Protein AF-A0A438D4Y5-F1 (afdb_monomer_lite)

Radius of gyration: 29.12 Å; chains: 1; bounding box: 108×47×76 Å

Secondary structure (DSSP, 8-state):
-PPP---GGGS-HHHHHHHHHHHHTSTTHHHHHHHHTTT-HHHHHHHT-HHHHHH----GGGGGGS-GGGTSTTSHHHHHHHTT-HHHHHHHHHHHHHHHHHHHHHHHHHHHHHHHHHHHHHHHTTS---HHHHHHHHHHHHHHHHHHHHHHHHHHHHHHHHHHTT--TTS---SS-THHHHHHHHHHHTT-TT-TT-S--TTPPP----------------PPPP-

Organism: Vitis vinifera (NCBI:txid29760)

InterPro domains:
  IPR036047 F-box-like domain superfamily [SSF81383] (5-59)

Sequence (227 aa):
MKRRRTRITDLNDDVLTHIMCFVADSPDGSVDIAKTICVCKAFWKLSEDPIVLKSLAFDEDKLDDFTGSLWEPNGLLNRSAQAGNMKAREILIKDVNERLMATTVRARAIKVAEKTMSLMMRAFDTVVATRARVRAFESAIQDIVDMVDSVEVECKEIMEQMGRMGYAAGGPIIPVAPHAAYAAYAAYAAYVPDAPGAQDDPNAPDAQDAAGAPHAPVAENLLPREN

Foldseek 3Di:
DPPDDDDPLNDDLVVVLVVLLVCQQDQCSLVSLVVQLVPDPSSVVSLLPLSSLQSHDDDPVCPVVDDCQCVPCPHSLLSSLLSPNVVSVVVLVVVLVVLLVVLLVLVVVLVVLVVVLVVVVVVPVVDDDDPVNVVVSVVSVVVSVVSVVVSVVSLVVSQVSCVSSVNDPDDDDPDPPPVRVVVVVVVVVVPDPDDPPPPDDPPDDDPPDDPDDDDDDDDDDDDDDDD

Structure (mmCIF, N/CA/C/O backbone):
data_AF-A0A438D4Y5-F1
#
_entry.id   AF-A0A438D4Y5-F1
#
loop_
_atom_site.group_PDB
_atom_site.id
_atom_site.type_symbol
_atom_site.label_atom_id
_atom_site.label_alt_id
_atom_site.label_comp_id
_atom_site.label_asym_id
_atom_site.label_entity_id
_atom_site.label_seq_id
_atom_site.pdbx_PDB_ins_code
_atom_site.Cartn_x
_atom_site.Cartn_y
_atom_site.Cartn_z
_atom_site.occupancy
_atom_site.B_iso_or_equiv
_atom_site.auth_seq_id
_atom_site.auth_comp_id
_atom_site.auth_asym_id
_atom_site.auth_atom_id
_atom_site.pdbx_PDB_model_num
ATOM 1 N N . MET A 1 1 ? -44.348 -14.842 32.592 1.00 48.97 1 MET A N 1
ATOM 2 C CA . MET A 1 1 ? -43.503 -13.691 32.190 1.00 48.97 1 MET A CA 1
ATOM 3 C C . MET A 1 1 ? -42.658 -14.083 30.983 1.00 48.97 1 MET A C 1
ATOM 5 O O . MET A 1 1 ? -41.906 -15.043 31.084 1.00 48.97 1 MET A O 1
ATOM 9 N N . LYS A 1 2 ? -42.779 -13.394 29.839 1.00 52.56 2 LYS A N 1
ATOM 10 C CA . LYS A 1 2 ? -41.838 -13.575 28.717 1.00 52.56 2 LYS A CA 1
ATOM 11 C C . LYS A 1 2 ? -40.514 -12.906 29.109 1.00 52.56 2 LYS A C 1
ATOM 13 O O . LYS A 1 2 ? -40.507 -11.698 29.325 1.00 52.56 2 LYS A O 1
ATOM 18 N N . ARG A 1 3 ? -39.414 -13.662 29.235 1.00 62.59 3 ARG A N 1
ATOM 19 C CA . ARG A 1 3 ? -38.068 -13.079 29.407 1.00 62.59 3 ARG A CA 1
ATOM 20 C C . ARG A 1 3 ? -37.790 -12.178 28.198 1.00 62.59 3 ARG A C 1
ATOM 22 O O . ARG A 1 3 ? -37.759 -12.676 27.074 1.00 62.59 3 ARG A O 1
ATOM 29 N N . ARG A 1 4 ? -37.613 -10.868 28.410 1.00 68.19 4 ARG A N 1
ATOM 30 C CA . ARG A 1 4 ? -37.040 -9.985 27.383 1.00 68.19 4 ARG A CA 1
ATOM 31 C C . ARG A 1 4 ? -35.643 -10.522 27.073 1.00 68.19 4 ARG A C 1
ATOM 33 O O . ARG A 1 4 ? -34.811 -10.591 27.970 1.00 68.19 4 ARG A O 1
ATOM 40 N N . ARG A 1 5 ? -35.414 -10.956 25.833 1.00 69.88 5 ARG A N 1
ATOM 41 C CA . ARG A 1 5 ? -34.066 -11.266 25.346 1.00 69.88 5 ARG A CA 1
ATOM 42 C C . ARG A 1 5 ? -33.342 -9.936 25.168 1.00 69.88 5 ARG A C 1
ATOM 44 O O . ARG A 1 5 ? -33.708 -9.180 24.273 1.00 69.88 5 ARG A O 1
ATOM 51 N N . THR A 1 6 ? -32.384 -9.651 26.038 1.00 80.06 6 THR A N 1
ATOM 52 C CA . THR A 1 6 ? -31.411 -8.574 25.845 1.00 80.06 6 THR A CA 1
ATOM 53 C C . THR A 1 6 ? -30.441 -8.986 24.742 1.00 80.06 6 THR A C 1
ATOM 55 O O . THR A 1 6 ? -30.020 -10.144 24.676 1.00 80.06 6 THR A O 1
ATOM 58 N N . ARG A 1 7 ? -30.144 -8.067 23.825 1.00 85.75 7 ARG A N 1
ATOM 59 C CA . ARG A 1 7 ? -29.141 -8.252 22.773 1.00 85.75 7 ARG A CA 1
ATOM 60 C C . ARG A 1 7 ? -27.791 -7.782 23.298 1.00 85.75 7 ARG A C 1
ATOM 62 O O . ARG A 1 7 ? -27.730 -6.914 24.160 1.00 85.75 7 ARG A O 1
ATOM 69 N N . ILE A 1 8 ? -26.707 -8.324 22.750 1.00 85.69 8 ILE A N 1
ATOM 70 C CA . ILE A 1 8 ? -25.354 -7.863 23.093 1.00 85.69 8 ILE A CA 1
ATOM 71 C C . ILE A 1 8 ? -25.176 -6.373 22.775 1.00 85.69 8 ILE A C 1
ATOM 73 O O . ILE A 1 8 ? -24.603 -5.644 23.566 1.00 85.69 8 ILE A O 1
ATOM 77 N N . THR A 1 9 ? -25.780 -5.897 21.686 1.00 85.88 9 THR A N 1
ATOM 78 C CA . THR A 1 9 ? -25.774 -4.485 21.278 1.00 85.88 9 THR A CA 1
ATOM 79 C C . THR A 1 9 ? -26.567 -3.561 22.206 1.00 85.88 9 THR A C 1
ATOM 81 O O . THR A 1 9 ? -26.557 -2.360 21.983 1.00 85.88 9 THR A O 1
ATOM 84 N N . ASP A 1 10 ? -27.291 -4.102 23.193 1.00 87.50 10 ASP A N 1
ATOM 85 C CA . ASP A 1 10 ? -27.996 -3.301 24.204 1.00 87.50 10 ASP A CA 1
ATOM 86 C C . ASP A 1 10 ? -27.078 -2.959 25.400 1.00 87.50 10 ASP A C 1
ATOM 88 O O . ASP A 1 10 ? -27.508 -2.282 26.336 1.00 87.50 10 ASP A O 1
ATOM 92 N N . LEU A 1 11 ? -25.837 -3.465 25.409 1.00 87.75 11 LEU A N 1
ATOM 93 C CA . LEU A 1 11 ? -24.812 -3.094 26.385 1.00 87.75 11 LEU A CA 1
ATOM 94 C C . LEU A 1 11 ? -24.356 -1.643 26.178 1.00 87.75 11 LEU A C 1
ATOM 96 O O . LEU A 1 11 ? -24.512 -1.076 25.101 1.00 87.75 11 LEU A O 1
ATOM 100 N N . ASN A 1 12 ? -23.770 -1.057 27.224 1.00 91.62 12 ASN A N 1
ATOM 101 C CA . ASN A 1 12 ? -23.124 0.251 27.130 1.00 91.62 12 ASN A CA 1
ATOM 102 C C . ASN A 1 12 ? -21.973 0.188 26.108 1.00 91.62 12 ASN A C 1
ATOM 104 O O . ASN A 1 12 ? -21.206 -0.779 26.115 1.00 91.62 12 ASN A O 1
ATOM 108 N N . ASP A 1 13 ? -21.858 1.222 25.276 1.00 88.62 13 ASP A N 1
ATOM 109 C CA . ASP A 1 13 ? -20.787 1.397 24.295 1.00 88.62 13 ASP A CA 1
ATOM 110 C C . ASP A 1 13 ? -19.396 1.169 24.912 1.00 88.62 13 ASP A C 1
ATOM 112 O O . ASP A 1 13 ? -18.614 0.434 24.327 1.00 88.62 13 ASP A O 1
ATOM 116 N N . ASP A 1 14 ? -19.115 1.650 26.128 1.00 90.94 14 ASP A N 1
ATOM 117 C CA . ASP A 1 14 ? -17.824 1.433 26.807 1.00 90.94 14 ASP A CA 1
ATOM 118 C C . ASP A 1 14 ? -17.530 -0.057 27.043 1.00 90.94 14 ASP A C 1
ATOM 120 O O . ASP A 1 14 ? -16.408 -0.538 26.868 1.00 90.94 14 ASP A O 1
ATOM 124 N N . VAL A 1 15 ? -18.562 -0.817 27.424 1.00 92.62 15 VAL A N 1
ATOM 125 C CA . VAL A 1 15 ? -18.459 -2.265 27.651 1.00 92.62 15 VAL A CA 1
ATOM 126 C C . VAL A 1 15 ? -18.255 -2.983 26.322 1.00 92.62 15 VAL A C 1
ATOM 128 O O . VAL A 1 15 ? -17.457 -3.915 26.242 1.00 92.62 15 VAL A O 1
ATOM 131 N N . LEU A 1 16 ? -18.946 -2.542 25.271 1.00 91.75 16 LEU A N 1
ATOM 132 C CA . LEU A 1 16 ? -18.781 -3.093 23.932 1.00 91.75 16 LEU A CA 1
ATOM 133 C C . LEU A 1 16 ? -17.398 -2.787 23.353 1.00 91.75 16 LEU A C 1
ATOM 135 O O . LEU A 1 16 ? -16.775 -3.697 22.813 1.00 91.75 16 LEU A O 1
ATOM 139 N N . THR A 1 17 ? -16.882 -1.569 23.519 1.00 93.69 17 THR A N 1
ATOM 140 C CA . THR A 1 17 ? -15.512 -1.190 23.148 1.00 93.69 17 THR A CA 1
ATOM 141 C C . THR A 1 17 ? -14.505 -2.072 23.869 1.00 93.69 17 THR A C 1
ATOM 143 O O . THR A 1 17 ? -13.590 -2.597 23.241 1.00 93.69 17 THR A O 1
ATOM 146 N N . HIS A 1 18 ? -14.699 -2.318 25.166 1.00 94.06 18 HIS A N 1
ATOM 147 C CA . HIS A 1 18 ? -13.808 -3.185 25.929 1.00 94.06 18 HIS A CA 1
ATOM 148 C C . HIS A 1 18 ? -13.831 -4.639 25.430 1.00 94.06 18 HIS A C 1
ATOM 150 O O . HIS A 1 18 ? -12.776 -5.247 25.262 1.00 94.06 18 HIS A O 1
ATOM 156 N N . ILE A 1 19 ? -15.013 -5.183 25.113 1.00 93.19 19 ILE A N 1
ATOM 157 C CA . ILE A 1 19 ? -15.146 -6.509 24.484 1.00 93.19 19 ILE A CA 1
ATOM 158 C C . ILE A 1 19 ? -14.428 -6.534 23.129 1.00 93.19 19 ILE A C 1
ATOM 160 O O . ILE A 1 19 ? -13.679 -7.467 22.851 1.00 93.19 19 ILE A O 1
ATOM 164 N N . MET A 1 20 ? -14.622 -5.506 22.302 1.00 93.94 20 MET A N 1
ATOM 165 C CA . MET A 1 20 ? -13.968 -5.394 20.997 1.00 93.94 20 MET A CA 1
ATOM 166 C C . MET A 1 20 ? -12.446 -5.309 21.127 1.00 93.94 20 MET A C 1
ATOM 168 O O . MET A 1 20 ? -11.753 -5.914 20.320 1.00 93.94 20 MET A O 1
ATOM 172 N N . CYS A 1 21 ? -11.916 -4.645 22.158 1.00 94.69 21 CYS A N 1
ATOM 173 C CA . CYS A 1 21 ? -10.478 -4.625 22.436 1.00 94.69 21 CYS A CA 1
ATOM 174 C C . CYS A 1 21 ? -9.937 -6.024 22.759 1.00 94.69 21 CYS A C 1
ATOM 176 O O . CYS A 1 21 ? -8.871 -6.380 22.275 1.00 94.69 21 CYS A O 1
ATOM 178 N N . PHE A 1 22 ? -10.674 -6.842 23.519 1.00 93.88 22 PHE A N 1
ATOM 179 C CA . PHE A 1 22 ? -10.270 -8.230 23.778 1.00 93.88 22 PHE A CA 1
ATOM 180 C C . PHE A 1 22 ? -10.292 -9.103 22.523 1.00 93.88 22 PHE A C 1
ATOM 182 O O . PHE A 1 22 ? -9.430 -9.961 22.361 1.00 93.88 22 PHE A O 1
ATOM 189 N N . VAL A 1 23 ? -11.268 -8.896 21.636 1.00 92.81 23 VAL A N 1
ATOM 190 C CA . VAL A 1 23 ? -11.290 -9.574 20.332 1.00 92.81 23 VAL A CA 1
ATOM 191 C C . VAL A 1 23 ? -10.095 -9.119 19.494 1.00 92.81 23 VAL A C 1
ATOM 193 O O . VAL A 1 23 ? -9.388 -9.952 18.936 1.00 92.81 23 VAL A O 1
ATOM 196 N N . ALA A 1 24 ? -9.840 -7.811 19.458 1.00 93.00 24 ALA A N 1
ATOM 197 C CA . ALA A 1 24 ? -8.752 -7.194 18.712 1.00 93.00 24 ALA A CA 1
ATOM 198 C C . ALA A 1 24 ? -7.362 -7.671 19.165 1.00 93.00 24 ALA A C 1
ATOM 200 O O . ALA A 1 24 ? -6.519 -7.906 18.310 1.00 93.00 24 ALA A O 1
ATOM 201 N N . ASP A 1 25 ? -7.144 -7.851 20.468 1.00 93.31 25 ASP A N 1
ATOM 202 C CA . ASP A 1 25 ? -5.862 -8.274 21.060 1.00 93.31 25 ASP A CA 1
ATOM 203 C C . ASP A 1 25 ? -5.620 -9.796 20.973 1.00 93.31 25 ASP A C 1
ATOM 205 O O . ASP A 1 25 ? -4.553 -10.302 21.319 1.00 93.31 25 ASP A O 1
ATOM 209 N N . SER A 1 26 ? -6.613 -10.564 20.515 1.00 92.12 26 SER A N 1
ATOM 210 C CA . SER A 1 26 ? -6.449 -12.005 20.324 1.00 92.12 26 SER A CA 1
ATOM 211 C C . SER A 1 26 ? -5.474 -12.315 19.173 1.00 92.12 26 SER A C 1
ATOM 213 O O . SER A 1 26 ? -5.315 -11.493 18.272 1.00 92.12 26 SER A O 1
ATOM 215 N N . PRO A 1 27 ? -4.847 -13.508 19.130 1.00 86.62 27 PRO A N 1
ATOM 216 C CA . PRO A 1 27 ? -3.900 -13.865 18.065 1.00 86.62 27 PRO A CA 1
ATOM 217 C C . PRO A 1 27 ? -4.459 -13.738 16.639 1.00 86.62 27 PRO A C 1
ATOM 219 O O . PRO A 1 27 ? -3.710 -13.460 15.710 1.00 86.62 27 PRO A O 1
ATOM 222 N N . ASP A 1 28 ? -5.773 -13.916 16.475 1.00 86.19 28 ASP A N 1
ATOM 223 C CA . ASP A 1 28 ? -6.487 -13.783 15.199 1.00 86.19 28 ASP A CA 1
ATOM 224 C C . ASP A 1 28 ? -7.320 -12.488 15.139 1.00 86.19 28 ASP A C 1
ATOM 226 O O . ASP A 1 28 ? -8.257 -12.364 14.349 1.00 86.19 28 ASP A O 1
ATOM 230 N N . GLY A 1 29 ? -6.998 -11.500 15.978 1.00 88.44 29 GLY A N 1
ATOM 231 C CA . GLY A 1 29 ? -7.859 -10.353 16.243 1.00 88.44 29 GLY A CA 1
ATOM 232 C C . GLY A 1 29 ? -8.163 -9.500 15.018 1.00 88.44 29 GLY A C 1
ATOM 233 O O . GLY A 1 29 ? -9.298 -9.065 14.840 1.00 88.44 29 GLY A O 1
ATOM 234 N N . SER A 1 30 ? -7.205 -9.324 14.110 1.00 86.56 30 SER A N 1
ATOM 235 C CA . SER A 1 30 ? -7.443 -8.662 12.819 1.00 86.56 30 SER A CA 1
ATOM 236 C C . SER A 1 30 ? -8.459 -9.407 11.943 1.00 86.56 30 SER A C 1
ATOM 238 O O . SER A 1 30 ? -9.353 -8.774 11.374 1.00 86.56 30 SER A O 1
ATOM 240 N N . VAL A 1 31 ? -8.392 -10.741 11.881 1.00 86.19 31 VAL A N 1
ATOM 241 C CA . VAL A 1 31 ? -9.368 -11.579 11.159 1.00 86.19 31 VAL A CA 1
ATOM 242 C C . VAL A 1 31 ? -10.738 -11.496 11.827 1.00 86.19 31 VAL A C 1
ATOM 244 O O . VAL A 1 31 ? -11.764 -11.329 11.160 1.00 86.19 31 VAL A O 1
ATOM 247 N N . ASP A 1 32 ? -10.776 -11.616 13.148 1.00 88.88 32 ASP A N 1
ATOM 248 C CA . ASP A 1 32 ? -12.025 -11.669 13.895 1.00 88.88 32 ASP A CA 1
ATOM 249 C C . ASP A 1 32 ? -12.737 -10.318 13.919 1.00 88.88 32 ASP A C 1
ATOM 251 O O . ASP A 1 32 ? -13.9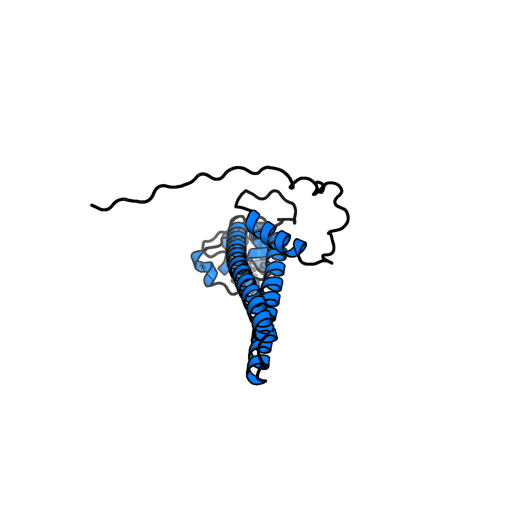62 -10.268 13.774 1.00 88.88 32 ASP A O 1
ATOM 255 N N . ILE A 1 33 ? -11.997 -9.210 13.969 1.00 89.69 33 ILE A N 1
ATOM 256 C CA . ILE A 1 33 ? -12.558 -7.873 13.764 1.00 89.69 33 ILE A CA 1
ATOM 257 C C . ILE A 1 33 ? -13.093 -7.730 12.338 1.00 89.69 33 ILE A C 1
ATOM 259 O O . ILE A 1 33 ? -14.241 -7.313 12.179 1.00 89.69 33 ILE A O 1
ATOM 263 N N . ALA A 1 34 ? -12.352 -8.159 11.310 1.00 84.50 34 ALA A N 1
ATOM 264 C CA . ALA A 1 34 ? -12.824 -8.119 9.922 1.00 84.50 34 ALA A CA 1
ATOM 265 C C . ALA A 1 34 ? -14.111 -8.942 9.689 1.00 84.50 34 ALA A C 1
ATOM 267 O O . ALA A 1 34 ? -14.955 -8.574 8.871 1.00 84.50 34 ALA A O 1
ATOM 268 N N . LYS A 1 35 ? -14.325 -10.028 10.438 1.00 85.19 35 LYS A N 1
ATOM 269 C CA . LYS A 1 35 ? -15.607 -10.757 10.434 1.00 85.19 35 LYS A CA 1
ATOM 270 C C . LYS A 1 35 ? -16.692 -10.002 11.202 1.00 85.19 35 LYS A C 1
ATOM 272 O O . LYS A 1 35 ? -17.838 -9.931 10.758 1.00 85.19 35 LYS A O 1
ATOM 277 N N . THR A 1 36 ? -16.337 -9.429 12.348 1.00 85.56 36 THR A N 1
ATOM 278 C CA . THR A 1 36 ? -17.267 -8.773 13.277 1.00 85.56 36 THR A CA 1
ATOM 279 C C . THR A 1 36 ? -17.881 -7.499 12.685 1.00 85.56 36 THR A C 1
ATOM 281 O O . THR A 1 36 ? -19.072 -7.244 12.887 1.00 85.56 36 THR A O 1
ATOM 284 N N . ILE A 1 37 ? -17.136 -6.748 11.864 1.00 85.25 37 ILE A N 1
ATOM 285 C CA . ILE A 1 37 ? -17.658 -5.560 11.160 1.00 85.25 37 ILE A CA 1
ATOM 286 C C . ILE A 1 37 ? -18.814 -5.874 10.205 1.00 85.25 37 ILE A C 1
ATOM 288 O O . ILE A 1 37 ? -19.706 -5.046 10.021 1.00 85.25 37 ILE A O 1
ATOM 292 N N . CYS A 1 38 ? -18.848 -7.083 9.641 1.00 81.88 38 CYS A N 1
ATOM 293 C CA . CYS A 1 38 ? -19.884 -7.512 8.701 1.00 81.88 38 CYS A CA 1
ATOM 294 C C . CYS A 1 38 ? -21.195 -7.915 9.397 1.00 81.88 38 CYS A C 1
ATOM 296 O O . CYS A 1 38 ? -22.209 -8.119 8.732 1.00 81.88 38 CYS A O 1
ATOM 298 N N . VAL A 1 39 ? -21.199 -8.034 10.730 1.00 87.25 39 VAL A N 1
ATOM 299 C CA . VAL A 1 39 ? -22.350 -8.540 11.492 1.00 87.25 39 VAL A CA 1
ATOM 300 C C . VAL A 1 39 ? -23.426 -7.471 11.671 1.00 87.25 39 VAL A C 1
ATOM 302 O O . VAL A 1 39 ? -24.610 -7.736 11.456 1.00 87.25 39 VAL A O 1
ATOM 305 N N . CYS A 1 40 ? -23.053 -6.264 12.113 1.00 88.44 40 CYS A N 1
ATOM 306 C CA . CYS A 1 40 ? -24.008 -5.175 12.307 1.00 88.44 40 CYS A CA 1
ATOM 307 C C . CYS A 1 40 ? -23.344 -3.792 12.347 1.00 88.44 40 CYS A C 1
ATOM 309 O O . CYS A 1 40 ? -22.157 -3.653 12.632 1.00 88.44 40 CYS A O 1
ATOM 311 N N . LYS A 1 41 ? -24.157 -2.745 12.151 1.00 88.12 41 LYS A N 1
ATOM 312 C CA . LYS A 1 41 ? -23.703 -1.343 12.162 1.00 88.12 41 LYS A CA 1
ATOM 313 C C . LYS A 1 41 ? -23.033 -0.916 13.472 1.00 88.12 41 LYS A C 1
ATOM 315 O O . LYS A 1 41 ? -22.149 -0.070 13.433 1.00 88.12 41 LYS A O 1
ATOM 320 N N . ALA A 1 42 ? -23.458 -1.467 14.612 1.00 88.62 42 ALA A N 1
ATOM 321 C CA . ALA A 1 42 ? -22.874 -1.126 15.910 1.00 88.62 42 ALA A CA 1
ATOM 322 C C . ALA A 1 42 ? -21.419 -1.603 15.999 1.00 88.62 42 ALA A C 1
ATOM 324 O O . ALA A 1 42 ? -20.536 -0.818 16.321 1.00 88.62 42 ALA A O 1
ATOM 325 N N . PHE A 1 43 ? -21.157 -2.856 15.621 1.00 89.25 43 PHE A N 1
ATOM 326 C CA . PHE A 1 43 ? -19.801 -3.400 15.594 1.00 89.25 43 PHE A CA 1
ATOM 327 C C . PHE A 1 43 ? -18.922 -2.767 14.526 1.00 89.25 43 PHE A C 1
ATOM 329 O O . PHE A 1 43 ? -17.754 -2.513 14.795 1.00 89.25 43 PHE A O 1
ATOM 336 N N . TRP A 1 44 ? -19.484 -2.440 13.359 1.00 89.75 44 TRP A N 1
ATOM 337 C CA . TRP A 1 44 ? -18.768 -1.640 12.370 1.00 89.75 44 TRP A CA 1
ATOM 338 C C . TRP A 1 44 ? -18.315 -0.302 12.971 1.00 89.75 44 TRP A C 1
ATOM 340 O O . TRP A 1 44 ? -17.130 0.002 12.957 1.00 89.75 44 TRP A O 1
ATOM 350 N N . LYS A 1 45 ? -19.221 0.449 13.612 1.00 90.81 45 LYS A N 1
ATOM 351 C CA . LYS A 1 45 ? -18.876 1.729 14.248 1.00 90.81 45 LYS A CA 1
ATOM 352 C C . LYS A 1 45 ? -17.817 1.575 15.349 1.00 90.81 45 LYS A C 1
ATOM 354 O O . LYS A 1 45 ? -16.910 2.390 15.420 1.00 90.81 45 LYS A O 1
ATOM 359 N N . LEU A 1 46 ? -17.924 0.543 16.187 1.00 90.75 46 LEU A N 1
ATOM 360 C CA . LEU A 1 46 ? -16.957 0.273 17.259 1.00 90.75 46 LEU A CA 1
ATOM 361 C C . LEU A 1 46 ? -15.589 -0.163 16.727 1.00 90.75 46 LEU A C 1
ATOM 363 O O . LEU A 1 46 ? -14.576 0.105 17.358 1.00 90.75 46 LEU A O 1
ATOM 367 N N . SER A 1 47 ? -15.540 -0.820 15.569 1.00 89.94 47 SER A N 1
ATOM 368 C CA . SER A 1 47 ? -14.271 -1.193 14.938 1.00 89.94 47 SER A CA 1
ATOM 369 C C . SER A 1 47 ? -13.485 0.003 14.401 1.00 89.94 47 SER A C 1
ATOM 371 O O . SER A 1 47 ? -12.284 -0.114 14.197 1.00 89.94 47 SER A O 1
ATOM 373 N N . GLU A 1 48 ? -14.150 1.144 14.194 1.00 90.81 48 GLU A N 1
ATOM 374 C CA . GLU A 1 48 ? -13.510 2.417 13.843 1.00 90.81 48 GLU A CA 1
ATOM 375 C C . GLU A 1 48 ? -13.010 3.180 15.080 1.00 90.81 48 GLU A C 1
ATOM 377 O O . GLU A 1 48 ? -12.419 4.252 14.944 1.00 90.81 48 GLU A O 1
ATOM 382 N N . ASP A 1 49 ? -13.265 2.675 16.293 1.00 93.75 49 ASP A N 1
ATOM 383 C CA . ASP A 1 49 ? -12.791 3.320 17.511 1.00 93.75 49 ASP A CA 1
ATOM 384 C C . ASP A 1 49 ? -11.250 3.270 17.563 1.00 93.75 49 ASP A C 1
ATOM 386 O O . ASP A 1 49 ? -10.667 2.184 17.433 1.00 93.75 49 ASP A O 1
ATOM 390 N N . PRO A 1 50 ? -10.561 4.410 17.778 1.00 93.69 50 PRO A N 1
ATOM 391 C CA . PRO A 1 50 ? -9.104 4.448 17.833 1.00 93.69 50 PRO A CA 1
ATOM 392 C C . PRO A 1 50 ? -8.498 3.491 18.862 1.00 93.69 50 PRO A C 1
ATOM 394 O O . PRO A 1 50 ? -7.402 2.982 18.644 1.00 93.69 50 PRO A O 1
ATOM 397 N N . ILE A 1 51 ? -9.191 3.227 19.973 1.00 94.25 51 ILE A N 1
ATOM 398 C CA . ILE A 1 51 ? -8.732 2.304 21.014 1.00 94.25 51 ILE A CA 1
ATOM 399 C C . ILE A 1 51 ? -8.729 0.875 20.466 1.00 94.25 51 ILE A C 1
ATOM 401 O O . ILE A 1 51 ? -7.718 0.185 20.576 1.00 94.25 51 ILE A O 1
ATOM 405 N N . VAL A 1 52 ? -9.812 0.459 19.803 1.00 94.19 52 VAL A N 1
ATOM 406 C CA . VAL A 1 52 ? -9.927 -0.878 19.194 1.00 94.19 52 VAL A CA 1
ATOM 407 C C . VAL A 1 52 ? -8.893 -1.052 18.082 1.00 94.19 52 VAL A C 1
ATOM 409 O O . VAL A 1 52 ? -8.167 -2.043 18.058 1.00 94.19 52 VAL A O 1
ATOM 412 N N . LEU A 1 53 ? -8.769 -0.060 17.197 1.00 93.94 53 LEU A N 1
ATOM 413 C CA . LEU A 1 53 ? -7.799 -0.064 16.098 1.00 93.94 53 LEU A CA 1
ATOM 414 C C . LEU A 1 53 ? -6.346 -0.140 16.592 1.00 93.94 53 LEU A C 1
ATOM 416 O O . LEU A 1 53 ? -5.515 -0.826 15.985 1.00 93.94 53 LEU A O 1
ATOM 420 N N . LYS A 1 54 ? -6.040 0.543 17.699 1.00 94.50 54 LYS A N 1
ATOM 421 C CA . LYS A 1 54 ? -4.724 0.520 18.344 1.00 94.50 54 LYS A CA 1
ATOM 422 C C . LYS A 1 54 ? -4.416 -0.822 19.013 1.00 94.50 54 LYS A C 1
ATOM 424 O O . LYS A 1 54 ? -3.256 -1.219 19.018 1.00 94.50 54 LYS A O 1
ATOM 429 N N . SER A 1 55 ? -5.430 -1.504 19.541 1.00 93.25 55 SER A N 1
ATOM 430 C CA . SER A 1 55 ? -5.313 -2.823 20.178 1.00 93.25 55 SER A CA 1
ATOM 431 C C . SER A 1 55 ? -5.272 -3.995 19.197 1.00 93.25 55 SER A C 1
ATOM 433 O O . SER A 1 55 ? -5.088 -5.126 19.624 1.00 93.25 55 SER A O 1
ATOM 435 N N . LEU A 1 56 ? -5.461 -3.754 17.898 1.00 92.81 56 LEU A N 1
ATOM 436 C CA . LEU A 1 56 ? -5.536 -4.825 16.910 1.00 92.81 56 LEU A CA 1
ATOM 437 C C . LEU A 1 56 ? -4.214 -5.598 16.777 1.00 92.81 56 LEU A C 1
ATOM 439 O O . LEU A 1 56 ? -3.180 -5.031 16.420 1.00 92.81 56 LEU A O 1
ATOM 443 N N . ALA A 1 57 ? -4.261 -6.904 16.994 1.00 91.19 57 ALA A N 1
ATOM 444 C CA . ALA A 1 57 ? -3.149 -7.795 16.732 1.00 91.19 57 ALA A CA 1
ATOM 445 C C . ALA A 1 57 ? -3.075 -8.132 15.236 1.00 91.19 57 ALA A C 1
ATOM 447 O O . ALA A 1 57 ? -4.050 -8.564 14.607 1.00 91.19 57 ALA A O 1
ATOM 448 N N . PHE A 1 58 ? -1.884 -7.942 14.673 1.00 87.75 58 PHE A N 1
ATOM 449 C CA . PHE A 1 58 ? -1.535 -8.376 13.327 1.00 87.75 58 PHE A CA 1
ATOM 450 C C . PHE A 1 58 ? -0.486 -9.479 13.425 1.00 87.75 58 PHE A C 1
ATOM 452 O O . PHE A 1 58 ? 0.561 -9.288 14.048 1.00 87.75 58 PHE A O 1
ATOM 459 N N . ASP A 1 59 ? -0.785 -10.613 12.803 1.00 82.31 59 ASP A N 1
ATOM 460 C CA . ASP A 1 59 ? 0.117 -11.752 12.678 1.00 82.31 59 ASP A CA 1
ATOM 461 C C . ASP A 1 59 ? 0.795 -11.687 11.304 1.00 82.31 59 ASP A C 1
ATOM 463 O O . ASP A 1 59 ? 0.110 -11.675 10.279 1.00 82.31 59 ASP A O 1
ATOM 467 N N . GLU A 1 60 ? 2.128 -11.587 11.284 1.00 73.19 60 GLU A N 1
ATOM 468 C CA . GLU A 1 60 ? 2.883 -11.445 10.034 1.00 73.19 60 GLU A CA 1
ATOM 469 C C . GLU A 1 60 ? 2.767 -12.678 9.142 1.00 73.19 60 GLU A C 1
ATOM 471 O O . GLU A 1 60 ? 2.674 -12.536 7.926 1.00 73.19 60 GLU A O 1
ATOM 476 N N . ASP A 1 61 ? 2.685 -13.865 9.742 1.00 76.38 61 ASP A N 1
ATOM 477 C CA . ASP A 1 61 ? 2.637 -15.130 9.005 1.00 76.38 61 ASP A CA 1
ATOM 478 C C . ASP A 1 61 ? 1.272 -15.365 8.345 1.00 76.38 61 ASP A C 1
ATOM 480 O O . ASP A 1 61 ? 1.139 -16.195 7.449 1.00 76.38 61 ASP A O 1
ATOM 484 N N . LYS A 1 62 ? 0.248 -14.624 8.783 1.00 70.81 62 LYS A N 1
ATOM 485 C CA . LYS A 1 62 ? -1.121 -14.708 8.262 1.00 70.81 62 LYS A CA 1
ATOM 486 C C . LYS A 1 62 ? -1.487 -13.527 7.378 1.00 70.81 62 LYS A C 1
ATOM 488 O O . LYS A 1 62 ? -2.603 -13.503 6.873 1.00 70.81 62 LYS A O 1
ATOM 493 N N . LEU A 1 63 ? -0.590 -12.553 7.183 1.00 69.31 63 LEU A N 1
ATOM 494 C CA . LEU A 1 63 ? -0.847 -11.378 6.339 1.00 69.31 63 LEU A CA 1
ATOM 495 C C . LEU A 1 63 ? -1.195 -11.763 4.895 1.00 69.31 63 LEU A C 1
ATOM 497 O O . LEU A 1 63 ? -2.043 -11.110 4.287 1.00 69.31 63 LEU A O 1
ATOM 501 N N . ASP A 1 64 ? -0.612 -12.856 4.402 1.00 68.44 64 ASP A N 1
ATOM 502 C CA . ASP A 1 64 ? -0.870 -13.411 3.069 1.00 68.44 64 ASP A CA 1
ATOM 503 C C . ASP A 1 64 ? -2.281 -14.011 2.931 1.00 68.44 64 ASP A C 1
ATOM 505 O O . ASP A 1 64 ? -2.838 -14.045 1.832 1.00 68.44 64 ASP A O 1
ATOM 509 N N . ASP A 1 65 ? -2.891 -14.441 4.042 1.00 63.41 65 ASP A N 1
ATOM 510 C CA . ASP A 1 65 ? -4.256 -14.981 4.071 1.00 63.41 65 ASP A CA 1
ATOM 511 C C . ASP A 1 65 ? -5.323 -13.873 4.048 1.00 63.41 65 ASP A C 1
ATOM 513 O O . ASP A 1 65 ? -6.514 -14.144 3.843 1.00 63.41 65 ASP A O 1
ATOM 517 N N . PHE A 1 66 ? -4.932 -12.610 4.258 1.00 62.53 66 PHE A N 1
ATOM 518 C CA . PHE A 1 66 ? -5.867 -11.494 4.183 1.00 62.53 66 PHE A CA 1
ATOM 519 C C . PHE A 1 66 ? -6.123 -11.080 2.738 1.00 62.53 66 PHE A C 1
ATOM 521 O O . PHE A 1 66 ? -5.242 -11.009 1.885 1.00 62.53 66 PHE A O 1
ATOM 528 N N . THR A 1 67 ? -7.376 -10.724 2.467 1.00 61.09 67 THR A N 1
ATOM 529 C CA . THR A 1 67 ? -7.770 -10.130 1.192 1.00 61.09 67 THR A CA 1
ATOM 530 C C . THR A 1 67 ? -7.020 -8.817 0.955 1.00 61.09 67 THR A C 1
ATOM 532 O O . THR A 1 67 ? -6.832 -8.036 1.888 1.00 61.09 67 THR A O 1
ATOM 535 N N . GLY A 1 68 ? -6.680 -8.515 -0.306 1.00 65.62 68 GLY A N 1
ATOM 536 C CA . GLY A 1 68 ? -6.007 -7.264 -0.701 1.00 65.62 68 GLY A CA 1
ATOM 537 C C . GLY A 1 68 ? -6.673 -5.976 -0.182 1.00 65.62 68 GLY A C 1
ATOM 538 O O . GLY A 1 68 ? -6.007 -4.960 -0.021 1.00 65.62 68 GLY A O 1
ATOM 539 N N . SER A 1 69 ? -7.955 -6.037 0.196 1.00 68.31 69 SER A N 1
ATOM 540 C CA . SER A 1 69 ? -8.692 -4.955 0.861 1.00 68.31 69 SER A CA 1
ATOM 541 C C . SER A 1 69 ? -8.131 -4.525 2.224 1.00 68.31 69 SER A C 1
ATOM 543 O O . SER A 1 69 ? -8.417 -3.420 2.684 1.00 68.31 69 SER A O 1
ATOM 545 N N . LEU A 1 70 ? -7.321 -5.357 2.889 1.00 72.88 70 LEU A N 1
ATOM 546 C CA . LEU A 1 70 ? -6.630 -4.970 4.124 1.00 72.88 70 LEU A CA 1
ATOM 547 C C . LEU A 1 70 ? -5.534 -3.924 3.856 1.00 72.88 70 LEU A C 1
ATOM 549 O O . LEU A 1 70 ? -5.319 -3.035 4.685 1.00 72.88 70 LEU A O 1
ATOM 553 N N . TRP A 1 71 ? -4.890 -4.037 2.692 1.00 74.69 71 TRP A N 1
ATOM 554 C CA . TRP A 1 71 ? -3.783 -3.204 2.218 1.00 74.69 71 TRP A CA 1
ATOM 555 C C . TRP A 1 71 ? -4.245 -1.928 1.517 1.00 74.69 71 TRP A C 1
ATOM 557 O O . TRP A 1 71 ? -3.453 -1.005 1.326 1.00 74.69 71 TRP A O 1
ATOM 567 N N . GLU A 1 72 ? -5.530 -1.847 1.162 1.00 80.12 72 GLU A N 1
ATOM 568 C CA . GLU A 1 72 ? -6.110 -0.653 0.556 1.00 80.12 72 GLU A CA 1
ATOM 569 C C . GLU A 1 72 ? -5.843 0.603 1.406 1.00 80.12 72 GLU A C 1
ATOM 571 O O . GLU A 1 72 ? -5.718 0.519 2.634 1.00 80.12 72 GLU A O 1
ATOM 576 N N . PRO A 1 73 ? -5.822 1.799 0.793 1.00 74.62 73 PRO A N 1
ATOM 577 C CA . PRO A 1 73 ? -5.599 3.063 1.499 1.00 74.62 73 PRO A CA 1
ATOM 578 C C . PRO A 1 73 ? -6.489 3.282 2.732 1.00 74.62 73 PRO A C 1
ATOM 580 O O . PRO A 1 73 ? -6.046 3.872 3.713 1.00 74.62 73 PRO A O 1
ATOM 583 N N . ASN A 1 74 ? -7.727 2.775 2.689 1.00 79.19 74 ASN A N 1
ATOM 584 C CA . ASN A 1 74 ? -8.701 2.820 3.788 1.00 79.19 74 ASN A CA 1
ATOM 585 C C . ASN A 1 74 ? -8.900 1.447 4.459 1.00 79.19 74 ASN A C 1
ATOM 587 O O . ASN A 1 74 ? -9.848 1.237 5.221 1.00 79.19 74 ASN A O 1
ATOM 591 N N . GLY A 1 75 ? -8.019 0.497 4.162 1.00 85.81 75 GLY A N 1
ATOM 592 C CA . GLY A 1 75 ? -7.997 -0.836 4.734 1.00 85.81 75 GLY A CA 1
ATOM 593 C C . GLY A 1 75 ? -7.721 -0.815 6.235 1.00 85.81 75 GLY A C 1
ATOM 594 O O . GLY A 1 75 ? -7.289 0.188 6.814 1.00 85.81 75 GLY A O 1
ATOM 595 N N . LEU A 1 76 ? -8.009 -1.942 6.884 1.00 87.81 76 LEU A N 1
ATOM 596 C CA . LEU A 1 76 ? -7.885 -2.091 8.336 1.00 87.81 76 LEU A CA 1
ATOM 597 C C . LEU A 1 76 ? -6.451 -1.817 8.819 1.00 87.81 76 LEU A C 1
ATOM 599 O O . LEU A 1 76 ? -6.270 -1.161 9.840 1.00 87.81 76 LEU A O 1
ATOM 603 N N . LEU A 1 77 ? -5.440 -2.234 8.048 1.00 88.88 77 LEU A N 1
ATOM 604 C CA . LEU A 1 77 ? -4.028 -2.033 8.378 1.00 88.88 77 LEU A CA 1
ATOM 605 C C . LEU A 1 77 ? -3.651 -0.542 8.418 1.00 88.88 77 LEU A C 1
ATOM 607 O O . LEU A 1 77 ? -3.090 -0.066 9.406 1.00 88.88 77 LEU A O 1
ATOM 611 N N . ASN A 1 78 ? -4.025 0.215 7.380 1.00 88.19 78 ASN A N 1
ATOM 612 C CA . ASN A 1 78 ? -3.786 1.659 7.307 1.00 88.19 78 ASN A CA 1
ATOM 613 C C . ASN A 1 78 ? -4.502 2.413 8.438 1.00 88.19 78 ASN A C 1
ATOM 615 O O . ASN A 1 78 ? -3.898 3.261 9.098 1.00 88.19 78 ASN A O 1
ATOM 619 N N . ARG A 1 79 ? -5.766 2.073 8.714 1.00 89.94 79 ARG A N 1
ATOM 620 C CA . ARG A 1 79 ? -6.541 2.697 9.798 1.00 89.94 79 ARG A CA 1
ATOM 621 C C . ARG A 1 79 ? -5.957 2.396 11.177 1.00 89.94 79 ARG A C 1
ATOM 623 O O . ARG A 1 79 ? -5.804 3.312 11.984 1.00 89.94 79 ARG A O 1
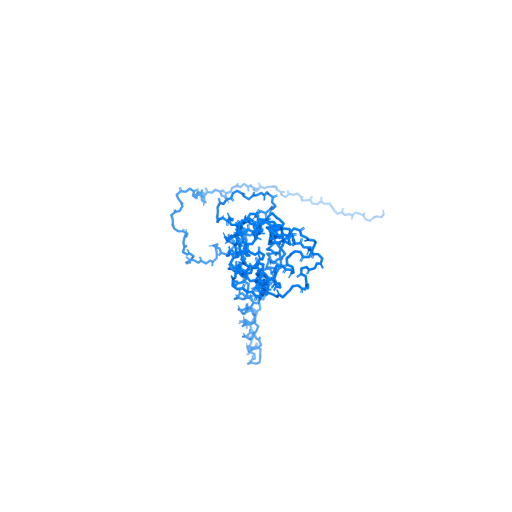ATOM 630 N N . SER A 1 80 ? -5.540 1.156 11.432 1.00 91.50 80 SER A N 1
ATOM 631 C CA . SER A 1 80 ? -4.836 0.790 12.666 1.00 91.50 80 SER A CA 1
ATOM 632 C C . SER A 1 80 ? -3.517 1.543 12.829 1.00 91.50 80 SER A C 1
ATOM 634 O O . SER A 1 80 ? -3.239 2.072 13.907 1.00 91.50 80 SER A O 1
ATOM 636 N N . ALA A 1 81 ? -2.718 1.667 11.768 1.00 90.94 81 ALA A N 1
ATOM 637 C CA . ALA A 1 81 ? -1.472 2.428 11.811 1.00 90.94 81 ALA A CA 1
ATOM 638 C C . ALA A 1 81 ? -1.702 3.917 12.135 1.00 90.94 81 ALA A C 1
ATOM 640 O O . ALA A 1 81 ? -0.975 4.501 12.951 1.00 90.94 81 ALA A O 1
ATOM 641 N N . GLN A 1 82 ? -2.742 4.522 11.554 1.00 89.50 82 GLN A N 1
ATOM 642 C CA . GLN A 1 82 ? -3.154 5.900 11.844 1.00 89.50 82 GLN A CA 1
ATOM 643 C C . GLN A 1 82 ? -3.642 6.069 13.289 1.00 89.50 82 GLN A C 1
ATOM 645 O O . GLN A 1 82 ? -3.284 7.052 13.935 1.00 89.50 82 GLN A O 1
ATOM 650 N N . ALA A 1 83 ? -4.352 5.079 13.836 1.00 91.19 83 ALA A N 1
ATOM 651 C CA . ALA A 1 83 ? -4.764 5.041 15.243 1.00 91.19 83 ALA A CA 1
ATOM 652 C C . ALA A 1 83 ? -3.594 4.840 16.236 1.00 91.19 83 ALA A C 1
ATOM 654 O O . ALA A 1 83 ? -3.786 4.882 17.453 1.00 91.19 83 ALA A O 1
ATOM 655 N N . GLY A 1 84 ? -2.366 4.646 15.739 1.00 89.81 84 GLY A N 1
ATOM 656 C CA . GLY A 1 84 ? -1.162 4.494 16.558 1.00 89.81 84 GLY A CA 1
ATOM 657 C C . GLY A 1 84 ? -0.824 3.047 16.914 1.00 89.81 84 GLY A C 1
ATOM 658 O O . GLY A 1 84 ? -0.102 2.817 17.885 1.00 89.81 84 GLY A O 1
ATOM 659 N N . ASN A 1 85 ? -1.331 2.076 16.154 1.00 92.94 85 ASN A N 1
ATOM 660 C CA . ASN A 1 85 ? -0.899 0.687 16.249 1.00 92.94 85 ASN A CA 1
ATOM 661 C C . ASN A 1 85 ? 0.526 0.541 15.688 1.00 92.94 85 ASN A C 1
ATOM 663 O O . ASN A 1 85 ? 0.757 0.728 14.490 1.00 92.94 85 ASN A O 1
ATOM 667 N N . MET A 1 86 ? 1.489 0.220 16.555 1.00 89.44 86 MET A N 1
ATOM 668 C CA . MET A 1 86 ? 2.900 0.127 16.167 1.00 89.44 86 MET A CA 1
ATOM 669 C C . MET A 1 86 ? 3.172 -1.057 15.242 1.00 89.44 86 MET A C 1
ATOM 671 O O . MET A 1 86 ? 3.916 -0.904 14.280 1.00 89.44 86 MET A O 1
ATOM 675 N N . LYS A 1 87 ? 2.511 -2.197 15.467 1.00 90.06 87 LYS A N 1
ATOM 676 C CA . LYS A 1 87 ? 2.697 -3.386 14.634 1.00 90.06 87 LYS A CA 1
ATOM 677 C C . LYS A 1 87 ? 2.190 -3.155 13.211 1.00 90.06 87 LYS A C 1
ATOM 679 O O . LYS A 1 87 ? 2.882 -3.474 12.252 1.00 90.06 87 LYS A O 1
ATOM 684 N N . ALA A 1 88 ? 1.033 -2.505 13.070 1.00 89.94 88 ALA A N 1
ATOM 685 C CA . ALA A 1 88 ? 0.509 -2.098 11.766 1.00 89.94 88 ALA A CA 1
ATOM 686 C C . ALA A 1 88 ? 1.469 -1.154 11.023 1.00 89.94 88 ALA A C 1
ATOM 688 O O . ALA A 1 88 ? 1.679 -1.297 9.821 1.00 89.94 88 ALA A O 1
ATOM 689 N N . ARG A 1 89 ? 2.082 -0.200 11.740 1.00 89.38 89 ARG A N 1
ATOM 690 C CA . ARG A 1 89 ? 3.094 0.701 11.166 1.00 89.38 89 ARG A CA 1
ATOM 691 C C . ARG A 1 89 ? 4.335 -0.052 10.710 1.00 89.38 89 ARG A C 1
ATOM 693 O O . ARG A 1 89 ? 4.808 0.205 9.613 1.00 89.38 89 ARG A O 1
ATOM 700 N N . GLU A 1 90 ? 4.852 -0.968 11.524 1.00 88.88 90 GLU A N 1
ATOM 701 C CA . GLU A 1 90 ? 6.016 -1.790 11.170 1.00 88.88 90 GLU A CA 1
ATOM 702 C C . GLU A 1 90 ? 5.772 -2.588 9.886 1.00 88.88 90 GLU A C 1
ATOM 704 O O . GLU A 1 90 ? 6.609 -2.559 8.985 1.00 88.88 90 GLU A O 1
ATOM 709 N N . ILE A 1 91 ? 4.600 -3.222 9.770 1.00 89.12 91 ILE A N 1
ATOM 710 C CA . ILE A 1 91 ? 4.191 -3.960 8.569 1.00 89.12 91 ILE A CA 1
ATOM 711 C C . ILE A 1 91 ? 4.153 -3.033 7.347 1.00 89.12 91 ILE A C 1
ATOM 713 O O . ILE A 1 91 ? 4.751 -3.351 6.322 1.00 89.12 91 ILE A O 1
ATOM 717 N N . LEU A 1 92 ? 3.502 -1.869 7.450 1.00 87.56 92 LEU A N 1
ATOM 718 C CA . LEU A 1 92 ? 3.419 -0.917 6.335 1.00 87.56 92 LEU A CA 1
ATOM 719 C C . LEU A 1 92 ? 4.790 -0.352 5.942 1.00 87.56 92 LEU A C 1
ATOM 721 O O . LEU A 1 92 ? 5.050 -0.146 4.763 1.00 87.56 92 LEU A O 1
ATOM 725 N N . ILE A 1 93 ? 5.680 -0.105 6.906 1.00 86.31 93 ILE A N 1
ATOM 726 C CA . ILE A 1 93 ? 7.048 0.359 6.635 1.00 86.31 93 ILE A CA 1
ATOM 727 C C . ILE A 1 93 ? 7.846 -0.725 5.908 1.00 86.31 93 ILE A C 1
ATOM 729 O O . ILE A 1 93 ? 8.592 -0.414 4.980 1.00 86.31 93 ILE A O 1
ATOM 733 N N . LYS A 1 94 ? 7.704 -1.988 6.322 1.00 86.94 94 LYS A N 1
ATOM 734 C CA . LYS A 1 94 ? 8.345 -3.132 5.664 1.00 86.94 94 LYS A CA 1
ATOM 735 C C . LYS A 1 94 ? 7.878 -3.255 4.211 1.00 86.94 94 LYS A C 1
ATOM 737 O O . LYS A 1 94 ? 8.725 -3.253 3.324 1.00 86.94 94 LYS A O 1
ATOM 742 N N . ASP A 1 95 ? 6.567 -3.234 3.978 1.00 86.12 95 ASP A N 1
ATOM 743 C CA . ASP A 1 95 ? 5.962 -3.248 2.636 1.00 86.12 95 ASP A CA 1
ATOM 744 C C . ASP A 1 95 ? 6.461 -2.084 1.764 1.00 86.12 95 ASP A C 1
ATOM 746 O O . ASP A 1 95 ? 6.988 -2.289 0.670 1.00 86.12 95 ASP A O 1
ATOM 750 N N . VAL A 1 96 ? 6.402 -0.851 2.281 1.00 85.06 96 VAL A N 1
ATOM 751 C CA . VAL A 1 96 ? 6.903 0.334 1.570 1.00 85.06 96 VAL A CA 1
ATOM 752 C C . VAL A 1 96 ? 8.381 0.190 1.208 1.00 85.06 96 VAL A C 1
ATOM 754 O O . VAL A 1 96 ? 8.772 0.532 0.092 1.00 85.06 96 VAL A O 1
ATOM 757 N N . ASN A 1 97 ? 9.210 -0.329 2.115 1.00 82.50 97 ASN A N 1
ATOM 758 C CA . ASN A 1 97 ? 10.629 -0.550 1.842 1.00 82.50 97 ASN A CA 1
ATOM 759 C C . ASN A 1 97 ? 10.849 -1.608 0.755 1.00 82.50 97 ASN A C 1
ATOM 761 O O . ASN A 1 97 ? 11.683 -1.405 -0.128 1.00 82.50 97 ASN A O 1
ATOM 765 N N . GLU A 1 98 ? 10.110 -2.714 0.790 1.00 85.69 98 GLU A N 1
ATOM 766 C CA . GLU A 1 98 ? 10.194 -3.771 -0.222 1.00 85.69 98 GLU A CA 1
ATOM 767 C C . GLU A 1 98 ? 9.787 -3.243 -1.607 1.00 85.69 98 GLU A C 1
ATOM 769 O O . GLU A 1 98 ? 10.544 -3.390 -2.575 1.00 85.69 98 GLU A O 1
ATOM 774 N N . ARG A 1 99 ? 8.664 -2.517 -1.690 1.00 84.44 99 ARG A N 1
ATOM 775 C CA . ARG A 1 99 ? 8.203 -1.850 -2.918 1.00 84.44 99 ARG A CA 1
ATOM 776 C C . ARG A 1 99 ? 9.201 -0.811 -3.424 1.00 84.44 99 ARG A C 1
ATOM 778 O O . ARG A 1 99 ? 9.507 -0.768 -4.618 1.00 84.44 99 ARG A O 1
ATOM 785 N N . LEU A 1 100 ? 9.767 -0.001 -2.530 1.00 82.56 100 LEU A N 1
ATOM 786 C CA . LEU A 1 100 ? 10.774 1.004 -2.876 1.00 82.56 100 LEU A CA 1
ATOM 787 C C . LEU A 1 100 ? 12.044 0.360 -3.447 1.00 82.56 100 LEU A C 1
ATOM 789 O O . LEU A 1 100 ? 12.589 0.842 -4.445 1.00 82.56 100 LEU A O 1
ATOM 793 N N . MET A 1 101 ? 12.510 -0.742 -2.857 1.00 81.00 101 MET A N 1
ATOM 794 C CA . MET A 1 101 ? 13.672 -1.480 -3.359 1.00 81.00 101 MET A CA 1
ATOM 795 C C . MET A 1 101 ? 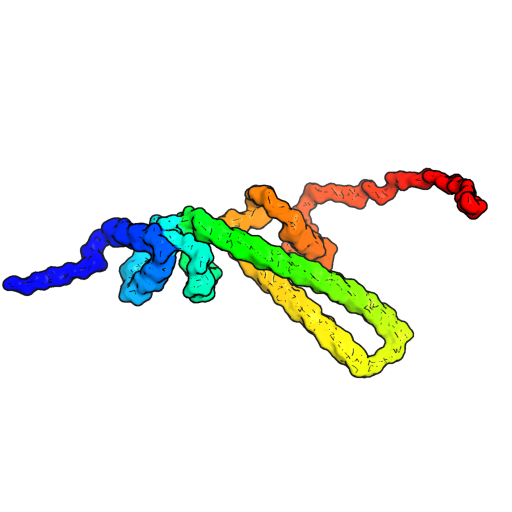13.393 -2.078 -4.741 1.00 81.00 101 MET A C 1
ATOM 797 O O . MET A 1 101 ? 14.200 -1.898 -5.658 1.00 81.00 101 MET A O 1
ATOM 801 N N . ALA A 1 102 ? 12.233 -2.712 -4.931 1.00 81.94 102 ALA A N 1
ATOM 802 C CA . ALA A 1 102 ? 11.821 -3.261 -6.224 1.00 81.94 102 ALA A CA 1
ATOM 803 C C . ALA A 1 102 ? 11.704 -2.173 -7.309 1.00 81.94 102 ALA A C 1
ATOM 805 O O . ALA A 1 102 ? 12.171 -2.349 -8.440 1.00 81.94 102 ALA A O 1
ATOM 806 N N . THR A 1 103 ? 11.130 -1.022 -6.960 1.00 82.94 103 THR A N 1
ATOM 807 C CA . THR A 1 103 ? 11.000 0.142 -7.850 1.00 82.94 103 THR A CA 1
ATOM 808 C C . THR A 1 103 ? 12.366 0.722 -8.213 1.00 82.94 103 THR A C 1
ATOM 810 O O . THR A 1 103 ? 12.640 0.997 -9.380 1.00 82.94 103 THR A O 1
ATOM 813 N N . THR A 1 104 ? 13.285 0.812 -7.248 1.00 80.88 104 THR A N 1
ATOM 814 C CA . THR A 1 104 ? 14.659 1.285 -7.481 1.00 80.88 104 THR A CA 1
ATOM 815 C C . THR A 1 104 ? 15.418 0.379 -8.454 1.00 80.88 104 THR A C 1
ATOM 817 O O . THR A 1 104 ? 16.154 0.865 -9.318 1.00 80.88 104 THR A O 1
ATOM 820 N N . VAL A 1 105 ? 15.245 -0.942 -8.346 1.00 79.75 105 VAL A N 1
ATOM 821 C CA . VAL A 1 105 ? 15.845 -1.904 -9.285 1.00 79.75 105 VAL A CA 1
ATOM 822 C C . VAL A 1 105 ? 15.298 -1.698 -10.700 1.00 79.75 105 VAL A C 1
ATOM 824 O O . VAL A 1 105 ? 16.090 -1.619 -11.643 1.00 79.75 105 VAL A O 1
ATOM 827 N N . ARG A 1 106 ? 13.978 -1.530 -10.858 1.00 81.81 106 ARG A N 1
ATOM 828 C CA . ARG A 1 106 ? 13.357 -1.234 -12.162 1.00 81.81 106 ARG A CA 1
ATOM 829 C C . ARG A 1 106 ? 13.833 0.090 -12.754 1.00 81.81 106 ARG A C 1
ATOM 831 O O . ARG A 1 106 ? 14.238 0.114 -13.912 1.00 81.81 106 ARG A O 1
ATOM 838 N N . ALA A 1 107 ? 13.896 1.157 -11.960 1.00 79.81 107 ALA A N 1
ATOM 839 C CA . ALA A 1 107 ? 14.399 2.455 -12.411 1.00 79.81 107 ALA A CA 1
ATOM 840 C C . ALA A 1 107 ? 15.843 2.370 -12.945 1.00 79.81 107 ALA A C 1
ATOM 842 O O . ALA A 1 107 ? 16.183 2.971 -13.966 1.00 79.81 107 ALA A O 1
ATOM 843 N N . ARG A 1 108 ? 16.707 1.567 -12.305 1.00 78.25 108 ARG A N 1
ATOM 844 C CA . ARG A 1 108 ? 18.067 1.308 -12.813 1.00 78.25 108 ARG A CA 1
ATOM 845 C C . ARG A 1 108 ? 18.055 0.553 -14.141 1.00 78.25 108 ARG A C 1
ATOM 847 O O . ARG A 1 108 ? 18.846 0.891 -15.020 1.00 78.25 108 ARG A O 1
ATOM 854 N N . ALA A 1 109 ? 17.185 -0.445 -14.290 1.00 76.25 109 ALA A N 1
ATOM 855 C CA . ALA A 1 109 ? 17.052 -1.200 -15.534 1.00 76.25 109 ALA A CA 1
ATOM 856 C C . ALA A 1 109 ? 16.601 -0.301 -16.697 1.00 76.25 109 ALA A C 1
ATOM 858 O O . ALA A 1 109 ? 17.213 -0.343 -17.764 1.00 76.25 109 ALA A O 1
ATOM 859 N N . ILE A 1 110 ? 15.623 0.580 -16.460 1.00 79.75 110 ILE A N 1
ATOM 860 C CA . ILE A 1 110 ? 15.162 1.590 -17.426 1.00 79.75 110 ILE A CA 1
ATOM 861 C C . ILE A 1 110 ? 16.326 2.478 -17.872 1.00 79.75 110 ILE A C 1
ATOM 863 O O . ILE A 1 110 ? 16.564 2.622 -19.067 1.00 79.75 110 ILE A O 1
ATOM 867 N N . LYS A 1 111 ? 17.125 2.996 -16.931 1.00 81.25 111 LYS A N 1
ATOM 868 C CA . LYS A 1 111 ? 18.283 3.848 -17.252 1.00 81.25 111 LYS A CA 1
ATOM 869 C C . LYS A 1 111 ? 19.327 3.138 -18.124 1.00 81.25 111 LYS A C 1
ATOM 871 O O . LYS A 1 111 ? 19.952 3.745 -18.996 1.00 81.25 111 LYS A O 1
ATOM 876 N N . VAL A 1 112 ? 19.547 1.842 -17.894 1.00 79.56 112 VAL A N 1
ATOM 877 C CA . VAL A 1 112 ? 20.435 1.024 -18.738 1.00 79.56 112 VAL A CA 1
ATOM 878 C C . VAL A 1 112 ? 19.829 0.824 -20.129 1.00 79.56 112 VAL A C 1
ATOM 880 O O . VAL A 1 112 ? 20.546 0.936 -21.129 1.00 79.56 112 VAL A O 1
ATOM 883 N N . ALA A 1 113 ? 18.524 0.562 -20.205 1.00 77.25 113 ALA A N 1
ATOM 884 C CA . ALA A 1 113 ? 17.806 0.388 -21.460 1.00 77.25 113 ALA A CA 1
ATOM 885 C C . ALA A 1 113 ? 17.818 1.681 -22.300 1.00 77.25 113 ALA A C 1
ATOM 887 O O . ALA A 1 113 ? 18.180 1.637 -23.474 1.00 77.25 113 ALA A O 1
ATOM 888 N N . GLU A 1 114 ? 17.575 2.839 -21.685 1.00 81.25 114 GLU A N 1
ATOM 889 C CA . GLU A 1 114 ? 17.636 4.166 -22.312 1.00 81.25 114 GLU A CA 1
ATOM 890 C C . GLU A 1 114 ? 19.020 4.460 -22.916 1.00 81.25 114 GLU A C 1
ATOM 892 O O . GLU A 1 114 ? 19.145 4.838 -24.088 1.00 81.25 114 GLU A O 1
ATOM 897 N N . LYS A 1 115 ? 20.094 4.222 -22.147 1.00 81.12 115 LYS A N 1
ATOM 898 C CA . LYS A 1 115 ? 21.473 4.385 -22.635 1.00 81.12 115 LYS A CA 1
ATOM 899 C C . LYS A 1 115 ? 21.760 3.462 -23.820 1.00 81.12 115 LYS A C 1
ATOM 901 O O . LYS A 1 115 ? 22.423 3.867 -24.776 1.00 81.12 115 LYS A O 1
ATOM 906 N N . THR A 1 116 ? 21.265 2.229 -23.759 1.00 76.12 116 THR A N 1
ATOM 907 C CA . THR A 1 116 ? 21.432 1.235 -24.825 1.00 76.12 116 THR A CA 1
ATOM 908 C C . THR A 1 116 ? 20.693 1.665 -26.091 1.00 76.12 116 THR A C 1
ATOM 910 O O . THR A 1 116 ? 21.274 1.631 -27.175 1.00 76.12 116 THR A O 1
ATOM 913 N N . MET A 1 117 ? 19.460 2.160 -25.963 1.00 78.44 117 MET A N 1
ATOM 914 C CA . MET A 1 117 ? 18.687 2.690 -27.088 1.00 78.44 117 MET A CA 1
ATOM 915 C C . MET A 1 117 ? 19.335 3.915 -27.708 1.00 78.44 117 MET A C 1
ATOM 917 O O . MET A 1 117 ? 19.439 3.980 -28.925 1.00 78.44 117 MET A O 1
ATOM 921 N N . SER A 1 118 ? 19.847 4.843 -26.900 1.00 80.38 118 SER A N 1
ATOM 922 C CA . SER A 1 118 ? 20.559 6.025 -27.399 1.00 80.38 118 SER A CA 1
ATOM 923 C C . SER A 1 118 ? 21.772 5.646 -28.256 1.00 80.38 118 SER A C 1
ATOM 925 O O . SER A 1 118 ? 22.027 6.256 -29.294 1.00 80.38 118 SER A O 1
ATOM 927 N N . LEU A 1 119 ? 22.517 4.610 -27.853 1.00 77.12 119 LEU A N 1
ATOM 928 C CA . LEU A 1 119 ? 23.622 4.072 -28.651 1.00 77.12 119 LEU A CA 1
ATOM 929 C C . LEU A 1 119 ? 23.122 3.388 -29.930 1.00 77.12 119 LEU A C 1
ATOM 931 O O . LEU A 1 119 ? 23.720 3.580 -30.989 1.00 77.12 119 LEU A O 1
ATOM 935 N N . MET A 1 120 ? 22.025 2.628 -29.851 1.00 74.44 120 MET A N 1
ATOM 936 C CA . MET A 1 120 ? 21.405 2.013 -31.026 1.00 74.44 120 MET A CA 1
ATOM 937 C C . MET A 1 120 ? 20.881 3.056 -32.019 1.00 74.44 120 MET A C 1
ATOM 939 O O . MET A 1 120 ? 21.121 2.876 -33.205 1.00 74.44 120 MET A O 1
ATOM 943 N N . MET A 1 121 ? 20.249 4.153 -31.579 1.00 77.88 121 MET A N 1
ATOM 944 C CA . MET A 1 121 ? 19.799 5.242 -32.466 1.00 77.88 121 MET A CA 1
ATOM 945 C C . MET A 1 121 ? 20.965 5.832 -33.249 1.00 77.88 121 MET A C 1
ATOM 947 O O . MET A 1 121 ? 20.910 5.896 -34.471 1.00 77.88 121 MET A O 1
ATOM 951 N N . ARG A 1 122 ? 22.067 6.159 -32.561 1.00 77.44 122 ARG A N 1
ATOM 952 C CA . ARG A 1 122 ? 23.278 6.678 -33.217 1.00 77.44 122 ARG A CA 1
ATOM 953 C C . ARG A 1 122 ? 23.840 5.704 -34.250 1.00 77.44 122 ARG A C 1
ATOM 955 O O . ARG A 1 122 ? 24.333 6.130 -35.287 1.00 77.44 122 ARG A O 1
ATOM 962 N N . ALA A 1 123 ? 23.779 4.399 -33.980 1.00 71.62 123 ALA A N 1
ATOM 963 C CA . ALA A 1 123 ? 24.173 3.382 -34.952 1.00 71.62 123 ALA A CA 1
ATOM 964 C C . ALA A 1 123 ? 23.171 3.287 -36.119 1.00 71.62 123 ALA A C 1
ATOM 966 O O . ALA A 1 123 ? 23.586 3.152 -37.270 1.00 71.62 123 ALA A O 1
ATOM 967 N N . PHE A 1 124 ? 21.869 3.402 -35.852 1.00 69.81 124 PHE A N 1
ATOM 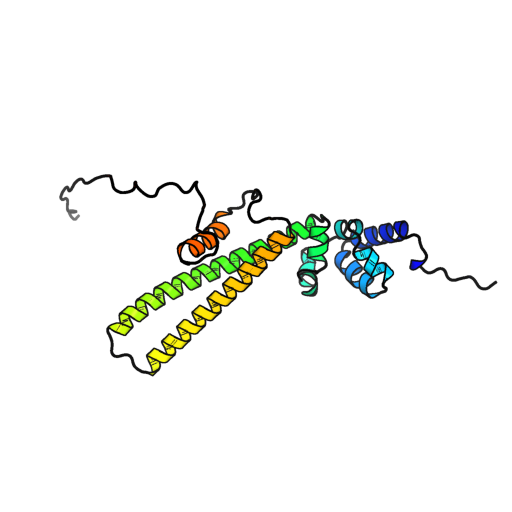968 C CA . PHE A 1 124 ? 20.815 3.432 -36.867 1.00 69.81 124 PHE A CA 1
ATOM 969 C C . PHE A 1 124 ? 20.951 4.618 -37.822 1.00 69.81 124 PHE A C 1
ATOM 971 O O . PHE A 1 124 ? 20.790 4.420 -39.021 1.00 69.81 124 PHE A O 1
ATOM 978 N N . ASP A 1 125 ? 21.338 5.796 -37.329 1.00 68.44 125 ASP A N 1
ATOM 979 C CA . ASP A 1 125 ? 21.569 6.987 -38.159 1.00 68.44 125 ASP A CA 1
ATOM 980 C C . ASP A 1 125 ? 22.678 6.781 -39.208 1.00 68.44 125 ASP A C 1
ATOM 982 O O . ASP A 1 125 ? 22.713 7.458 -40.234 1.00 68.44 125 ASP A O 1
ATOM 986 N N . THR A 1 126 ? 23.579 5.817 -38.982 1.00 68.12 126 THR A N 1
ATOM 987 C CA . THR A 1 126 ? 24.703 5.518 -39.887 1.00 68.12 126 THR A CA 1
ATOM 988 C C . THR A 1 126 ? 24.419 4.414 -40.909 1.00 68.12 126 THR A C 1
ATOM 990 O O . THR A 1 126 ? 25.237 4.180 -41.799 1.00 68.12 126 THR A O 1
ATOM 993 N N . VAL A 1 127 ? 23.274 3.726 -40.823 1.00 68.88 127 VAL A N 1
ATOM 994 C CA . VAL A 1 127 ? 22.953 2.556 -41.657 1.00 68.88 127 VAL A CA 1
ATOM 995 C C . VAL A 1 127 ? 21.592 2.743 -42.327 1.00 68.88 127 VAL A C 1
ATOM 997 O O . VAL A 1 127 ? 20.655 3.247 -41.721 1.00 68.88 127 VAL A O 1
ATOM 1000 N N . VAL A 1 128 ? 21.426 2.271 -43.569 1.00 63.66 128 VAL A N 1
ATOM 1001 C CA . VAL A 1 128 ? 20.102 2.221 -44.216 1.00 63.66 128 VAL A CA 1
ATOM 1002 C C . VAL A 1 128 ? 19.173 1.313 -43.396 1.00 63.66 128 VAL A C 1
ATOM 1004 O O . VAL A 1 128 ? 19.276 0.082 -43.430 1.00 63.66 128 VAL A O 1
ATOM 1007 N N . ALA A 1 129 ? 18.278 1.925 -42.623 1.00 67.81 129 ALA A N 1
ATOM 1008 C CA . ALA A 1 129 ? 17.336 1.227 -41.764 1.00 67.81 129 ALA A CA 1
ATOM 1009 C C . ALA A 1 129 ? 16.234 0.564 -42.603 1.00 67.81 129 ALA A C 1
ATOM 1011 O O . ALA A 1 129 ? 15.569 1.201 -43.418 1.00 67.81 129 ALA A O 1
ATOM 1012 N N . THR A 1 130 ? 16.001 -0.732 -42.396 1.00 81.81 130 THR A N 1
ATOM 1013 C CA . THR A 1 130 ? 14.842 -1.400 -42.997 1.00 81.81 130 THR A CA 1
ATOM 1014 C C . THR A 1 130 ? 13.576 -1.050 -42.215 1.00 81.81 130 THR A C 1
ATOM 1016 O O . THR A 1 130 ? 13.610 -0.888 -40.996 1.00 81.81 130 THR A O 1
ATOM 1019 N N . ARG A 1 131 ? 12.420 -1.013 -42.886 1.00 80.81 131 ARG A N 1
ATOM 1020 C CA . ARG A 1 131 ? 11.117 -0.743 -42.243 1.00 80.81 131 ARG A CA 1
ATOM 1021 C C . ARG A 1 131 ? 10.821 -1.669 -41.053 1.00 80.81 131 ARG A C 1
ATOM 1023 O O . ARG A 1 131 ? 10.222 -1.239 -40.076 1.00 80.81 131 ARG A O 1
ATOM 1030 N N . ALA A 1 132 ? 11.238 -2.934 -41.134 1.00 79.06 132 ALA A N 1
ATOM 1031 C CA . ALA A 1 132 ? 11.078 -3.896 -40.043 1.00 79.06 132 ALA A CA 1
ATOM 1032 C C . ALA A 1 132 ? 11.899 -3.510 -38.801 1.00 79.06 132 ALA A C 1
ATOM 1034 O O . ALA A 1 132 ? 11.414 -3.637 -37.683 1.00 79.06 132 ALA A O 1
ATOM 1035 N N . ARG A 1 133 ? 13.119 -3.000 -39.001 1.00 75.06 133 ARG A N 1
ATOM 1036 C CA . ARG A 1 133 ? 13.995 -2.551 -37.916 1.00 75.06 133 ARG A CA 1
ATOM 1037 C C . ARG A 1 133 ? 13.481 -1.282 -37.238 1.00 75.06 133 ARG A C 1
ATOM 1039 O O . ARG A 1 133 ? 13.519 -1.216 -36.018 1.00 75.06 133 ARG A O 1
ATOM 1046 N N . VAL A 1 134 ? 12.955 -0.333 -38.016 1.00 78.94 134 VAL A N 1
ATOM 1047 C CA . VAL A 1 134 ? 12.318 0.882 -37.478 1.00 78.94 134 VAL A CA 1
ATOM 1048 C C . VAL A 1 134 ? 11.144 0.514 -36.568 1.00 78.94 134 VAL A C 1
ATOM 1050 O O . VAL A 1 134 ? 11.111 0.944 -35.425 1.00 78.94 134 VAL A O 1
ATOM 1053 N N . ARG A 1 135 ? 10.253 -0.384 -37.012 1.00 79.75 135 ARG A N 1
ATOM 1054 C CA . ARG A 1 135 ? 9.119 -0.845 -36.189 1.00 79.75 135 ARG A CA 1
ATOM 1055 C C . ARG A 1 135 ? 9.536 -1.570 -34.911 1.00 79.75 135 ARG A C 1
ATOM 1057 O O . ARG A 1 135 ? 8.913 -1.379 -33.875 1.00 79.75 135 ARG A O 1
ATOM 1064 N N . ALA A 1 136 ? 10.560 -2.422 -34.980 1.00 78.62 136 ALA A N 1
ATOM 1065 C CA . ALA A 1 136 ? 11.076 -3.102 -33.792 1.00 78.62 136 ALA A CA 1
ATOM 1066 C C . ALA A 1 136 ? 11.648 -2.097 -32.779 1.00 78.62 136 ALA A C 1
ATOM 1068 O O . ALA A 1 136 ? 11.486 -2.271 -31.576 1.00 78.62 136 ALA A O 1
ATOM 1069 N N . PHE A 1 137 ? 12.281 -1.033 -33.274 1.00 78.81 137 PHE A N 1
ATOM 1070 C CA . PHE A 1 137 ? 12.820 0.032 -32.443 1.00 78.81 137 PHE A CA 1
ATOM 1071 C C . PHE A 1 137 ? 11.720 0.898 -31.811 1.00 78.81 137 PHE A C 1
ATOM 1073 O O . PHE A 1 137 ? 11.757 1.139 -30.611 1.00 78.81 137 PHE A O 1
ATOM 1080 N 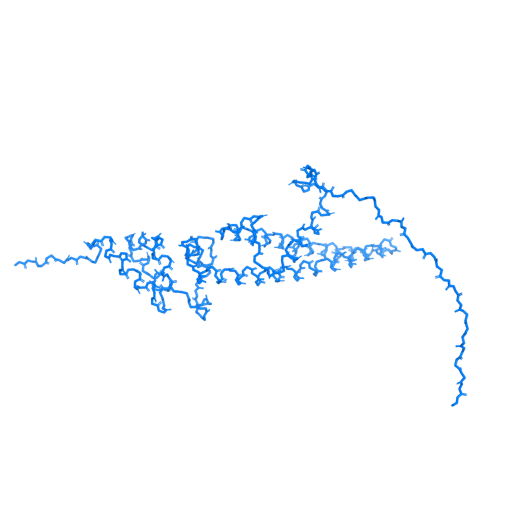N . GLU A 1 138 ? 10.705 1.289 -32.587 1.00 80.75 138 GLU A N 1
ATOM 1081 C CA . GLU A 1 138 ? 9.509 1.986 -32.087 1.00 80.75 138 GLU A CA 1
ATOM 1082 C C . GLU A 1 138 ? 8.794 1.176 -30.996 1.00 80.75 138 GLU A C 1
ATOM 1084 O O . GLU A 1 138 ? 8.451 1.725 -29.953 1.00 80.75 138 GLU A O 1
ATOM 1089 N N . SER A 1 139 ? 8.625 -0.136 -31.200 1.00 81.44 139 SER A N 1
ATOM 1090 C CA . SER A 1 139 ? 8.034 -1.028 -30.193 1.00 81.44 139 SER A CA 1
ATOM 1091 C C . SER A 1 139 ? 8.853 -1.051 -28.904 1.00 81.44 139 SER A C 1
ATOM 1093 O O . SER A 1 139 ? 8.286 -0.954 -27.826 1.00 81.44 139 SER A O 1
ATOM 1095 N N . ALA A 1 140 ? 10.183 -1.134 -29.004 1.00 78.81 140 ALA A N 1
ATOM 1096 C CA . ALA A 1 140 ? 11.043 -1.145 -27.827 1.00 78.81 140 ALA A CA 1
ATOM 1097 C C . ALA A 1 140 ? 10.997 0.191 -27.063 1.00 78.81 140 ALA A C 1
ATOM 1099 O O . ALA A 1 140 ? 10.996 0.189 -25.834 1.00 78.81 140 ALA A O 1
ATOM 1100 N N . ILE A 1 141 ? 10.934 1.328 -27.771 1.00 79.00 141 ILE A N 1
ATOM 1101 C CA . ILE A 1 141 ? 10.717 2.639 -27.140 1.00 79.00 141 ILE A CA 1
ATOM 1102 C C . ILE A 1 141 ? 9.404 2.634 -26.359 1.00 79.00 141 ILE A C 1
ATOM 1104 O O . ILE A 1 141 ? 9.401 3.063 -25.209 1.00 79.00 141 ILE A O 1
ATOM 1108 N N . GLN A 1 142 ? 8.317 2.139 -26.959 1.00 83.19 142 GLN A N 1
ATOM 1109 C CA . GLN A 1 142 ? 7.025 2.074 -26.281 1.00 83.19 142 GLN A CA 1
ATOM 1110 C C . GLN A 1 142 ? 7.097 1.211 -25.014 1.00 83.19 142 GLN A C 1
ATOM 1112 O O . GLN A 1 142 ? 6.629 1.651 -23.971 1.00 83.19 142 GLN A O 1
ATOM 1117 N N . ASP A 1 143 ? 7.775 0.060 -25.062 1.00 81.06 143 ASP A N 1
ATOM 1118 C CA . ASP A 1 143 ? 7.978 -0.782 -23.877 1.00 81.06 143 ASP A CA 1
ATOM 1119 C C . ASP A 1 143 ? 8.731 -0.031 -22.760 1.00 81.06 143 ASP A C 1
ATOM 1121 O O . ASP A 1 143 ? 8.414 -0.187 -21.580 1.00 81.06 143 ASP A O 1
ATOM 1125 N N . ILE A 1 144 ? 9.726 0.806 -23.100 1.00 78.38 144 ILE A N 1
ATOM 1126 C CA . ILE A 1 144 ? 10.394 1.666 -22.105 1.00 78.38 144 ILE A CA 1
ATOM 1127 C C . ILE A 1 144 ? 9.433 2.702 -21.534 1.00 78.38 144 ILE A C 1
ATOM 1129 O O . ILE A 1 144 ? 9.433 2.890 -20.318 1.00 78.38 144 ILE A O 1
ATOM 1133 N N . VAL A 1 145 ? 8.662 3.385 -22.381 1.00 80.94 145 VAL A N 1
ATOM 1134 C CA . VAL A 1 145 ? 7.703 4.406 -21.936 1.00 80.94 145 VAL A CA 1
ATOM 1135 C C . VAL A 1 145 ? 6.711 3.793 -20.949 1.00 80.94 145 VAL A C 1
ATOM 1137 O O . VAL A 1 145 ? 6.568 4.302 -19.842 1.00 80.94 145 VAL A O 1
ATOM 1140 N N . ASP A 1 146 ? 6.146 2.633 -21.278 1.00 82.00 146 ASP A N 1
ATOM 1141 C CA . ASP A 1 146 ? 5.201 1.926 -20.412 1.00 82.00 146 ASP A CA 1
ATOM 1142 C C . ASP A 1 146 ? 5.846 1.523 -19.067 1.00 82.00 146 ASP A C 1
ATOM 1144 O O . ASP A 1 146 ? 5.222 1.606 -18.005 1.00 82.00 146 ASP A O 1
ATOM 1148 N N . MET A 1 147 ? 7.124 1.119 -19.078 1.00 79.56 147 MET A N 1
ATOM 1149 C CA . MET A 1 147 ? 7.877 0.839 -17.848 1.00 79.56 147 MET A CA 1
ATOM 1150 C C . MET A 1 147 ? 8.126 2.097 -17.004 1.00 79.56 147 MET A C 1
ATOM 1152 O O . MET A 1 147 ? 8.073 2.014 -15.774 1.00 79.56 147 MET A O 1
ATOM 1156 N N . VAL A 1 148 ? 8.418 3.240 -17.633 1.00 78.81 148 VAL A N 1
ATOM 1157 C CA . VAL A 1 148 ? 8.605 4.530 -16.946 1.00 78.81 148 VAL A CA 1
ATOM 1158 C C . VAL A 1 148 ? 7.304 4.961 -16.281 1.00 78.81 148 VAL A C 1
ATOM 1160 O O . VAL A 1 148 ? 7.312 5.225 -15.079 1.00 78.81 148 VAL A O 1
ATOM 1163 N N . ASP A 1 149 ? 6.195 4.940 -17.020 1.00 80.25 149 ASP A N 1
ATOM 1164 C CA . ASP A 1 149 ? 4.872 5.301 -16.508 1.00 80.25 149 ASP A CA 1
ATOM 1165 C C . ASP A 1 149 ? 4.481 4.407 -15.320 1.00 80.25 149 ASP A C 1
ATOM 1167 O O . ASP A 1 149 ? 4.014 4.889 -14.285 1.00 80.25 149 ASP A O 1
ATOM 1171 N N . SER A 1 150 ? 4.748 3.099 -15.416 1.00 82.94 150 SER A N 1
ATOM 1172 C CA . SER A 1 150 ? 4.517 2.153 -14.318 1.00 82.94 150 SER A CA 1
ATOM 1173 C C . SER A 1 150 ? 5.331 2.492 -13.064 1.00 82.94 150 SER A C 1
ATOM 1175 O O . SER A 1 150 ? 4.788 2.468 -11.957 1.00 82.94 150 SER A O 1
ATOM 1177 N N . VAL A 1 151 ? 6.618 2.822 -13.216 1.00 80.75 151 VAL A N 1
ATOM 1178 C CA . VAL A 1 151 ? 7.481 3.227 -12.094 1.00 80.75 151 VAL A CA 1
ATOM 1179 C C . VAL A 1 151 ? 7.011 4.549 -11.486 1.00 80.75 151 VAL A C 1
ATOM 1181 O O . VAL A 1 151 ? 7.060 4.705 -10.266 1.00 80.75 151 VAL A O 1
ATOM 1184 N N . GLU A 1 152 ? 6.531 5.490 -12.299 1.00 79.50 152 GLU A N 1
ATOM 1185 C CA . GLU A 1 152 ? 6.030 6.779 -11.822 1.00 79.50 152 GLU A CA 1
ATOM 1186 C C . GLU A 1 152 ? 4.765 6.619 -10.968 1.00 79.50 152 GLU A C 1
ATOM 1188 O O . GLU A 1 152 ? 4.679 7.189 -9.875 1.00 79.50 152 GLU A O 1
ATOM 1193 N N . VAL A 1 153 ? 3.804 5.818 -11.438 1.00 84.25 153 VAL A N 1
ATOM 1194 C CA . VAL A 1 153 ? 2.577 5.502 -10.689 1.00 84.25 153 VAL A CA 1
ATOM 1195 C C . VAL A 1 153 ? 2.924 4.887 -9.336 1.00 84.25 153 VAL A C 1
ATOM 1197 O O . VAL A 1 153 ? 2.426 5.333 -8.304 1.00 84.25 153 VAL A O 1
ATOM 1200 N N . GLU A 1 154 ? 3.844 3.928 -9.308 1.00 81.88 154 GLU A N 1
ATOM 1201 C CA . GLU A 1 154 ? 4.223 3.260 -8.066 1.00 81.88 154 GLU A CA 1
ATOM 1202 C C . GLU A 1 154 ? 4.979 4.176 -7.097 1.00 81.88 154 GLU A C 1
ATOM 1204 O O . GLU A 1 154 ? 4.733 4.138 -5.890 1.00 81.88 154 GLU A O 1
ATOM 1209 N N . CYS A 1 155 ? 5.846 5.057 -7.605 1.00 79.69 155 CYS A N 1
ATOM 1210 C CA . CYS A 1 155 ? 6.482 6.087 -6.783 1.00 79.69 155 CYS A CA 1
ATOM 1211 C C . CYS A 1 155 ? 5.438 7.002 -6.126 1.00 79.69 155 CYS A C 1
ATOM 1213 O O . CYS A 1 155 ? 5.560 7.315 -4.940 1.00 79.69 155 CYS A O 1
ATOM 1215 N N . LYS A 1 156 ? 4.406 7.419 -6.874 1.00 83.62 156 LYS A N 1
ATOM 1216 C CA . LYS A 1 156 ? 3.301 8.234 -6.344 1.00 83.62 156 LYS A CA 1
ATOM 1217 C C . LYS A 1 156 ? 2.555 7.504 -5.231 1.00 83.62 156 LYS A C 1
ATOM 1219 O O . LYS A 1 156 ? 2.377 8.070 -4.156 1.00 83.62 156 LYS A O 1
ATOM 1224 N N . GLU A 1 157 ? 2.203 6.239 -5.440 1.00 85.56 157 GLU A N 1
ATOM 1225 C CA . GLU A 1 157 ? 1.525 5.426 -4.424 1.00 85.56 157 GLU A CA 1
ATOM 1226 C C . GLU A 1 157 ? 2.357 5.257 -3.145 1.00 85.56 157 GLU A C 1
ATOM 1228 O O . GLU A 1 157 ? 1.830 5.407 -2.039 1.00 85.56 157 GLU A O 1
ATOM 1233 N N . ILE A 1 158 ? 3.662 4.995 -3.285 1.00 83.12 158 ILE A N 1
ATOM 1234 C CA . ILE A 1 158 ? 4.593 4.894 -2.154 1.00 83.12 158 ILE A CA 1
ATOM 1235 C C . ILE A 1 158 ? 4.636 6.217 -1.379 1.00 83.12 158 ILE A C 1
ATOM 1237 O O . ILE A 1 158 ? 4.528 6.221 -0.150 1.00 83.12 158 ILE A O 1
ATOM 1241 N N . MET A 1 159 ? 4.758 7.351 -2.077 1.00 80.06 159 MET A N 1
ATOM 1242 C CA . MET A 1 159 ? 4.771 8.674 -1.445 1.00 80.06 159 MET A CA 1
ATOM 1243 C C . MET A 1 159 ? 3.467 8.972 -0.701 1.00 80.06 159 MET A C 1
ATOM 1245 O O . MET A 1 159 ? 3.504 9.460 0.429 1.00 80.06 159 MET A O 1
ATOM 1249 N N . GLU A 1 160 ? 2.316 8.639 -1.285 1.00 84.88 160 GLU A N 1
ATOM 1250 C CA . GLU A 1 160 ? 1.022 8.790 -0.617 1.00 84.88 160 GLU A CA 1
ATOM 1251 C C . GLU A 1 160 ? 0.911 7.921 0.641 1.00 84.88 160 GLU A C 1
ATOM 1253 O O . GLU A 1 160 ? 0.434 8.388 1.679 1.00 84.88 160 GLU A O 1
ATOM 1258 N N . GLN A 1 161 ? 1.362 6.665 0.579 1.00 81.31 161 GLN A N 1
ATOM 1259 C CA . GLN A 1 161 ? 1.346 5.745 1.718 1.00 81.31 161 GLN A CA 1
ATOM 1260 C C . GLN A 1 161 ? 2.257 6.242 2.850 1.00 81.31 161 GLN A C 1
ATOM 1262 O O . GLN A 1 161 ? 1.841 6.254 4.010 1.00 81.31 161 GLN A O 1
ATOM 1267 N N . MET A 1 162 ? 3.452 6.746 2.528 1.00 79.56 162 MET A N 1
ATOM 1268 C CA . MET A 1 162 ? 4.336 7.391 3.505 1.00 79.56 162 MET A CA 1
ATOM 1269 C C . MET A 1 162 ? 3.701 8.641 4.128 1.00 79.56 162 MET A C 1
ATOM 1271 O O . MET A 1 162 ? 3.726 8.797 5.352 1.00 79.56 162 MET A O 1
ATOM 1275 N N . GLY A 1 163 ? 3.063 9.488 3.314 1.00 78.75 163 GLY A N 1
ATOM 1276 C CA . GLY A 1 163 ? 2.342 10.669 3.787 1.00 78.75 163 GLY A CA 1
ATOM 1277 C C . GLY A 1 163 ? 1.219 10.317 4.768 1.00 78.75 163 GLY A C 1
ATOM 1278 O O . GLY A 1 163 ? 1.114 10.926 5.833 1.00 78.75 163 GLY A O 1
ATOM 1279 N N . ARG A 1 164 ? 0.434 9.270 4.472 1.00 77.50 164 ARG A N 1
ATOM 1280 C CA . ARG A 1 164 ? -0.617 8.747 5.369 1.00 77.50 164 ARG A CA 1
ATOM 1281 C C . ARG A 1 164 ? -0.072 8.249 6.709 1.00 77.50 164 ARG A C 1
ATOM 1283 O O . ARG A 1 164 ? -0.762 8.351 7.721 1.00 77.50 164 ARG A O 1
ATOM 1290 N N . MET A 1 165 ? 1.155 7.737 6.736 1.00 75.50 165 MET A N 1
ATOM 1291 C CA . MET A 1 165 ? 1.825 7.296 7.964 1.00 75.50 165 MET A CA 1
ATOM 1292 C C . MET A 1 165 ? 2.422 8.452 8.789 1.00 75.50 165 MET A C 1
ATOM 1294 O O . MET A 1 165 ? 2.985 8.218 9.859 1.00 75.50 165 MET A O 1
ATOM 1298 N N . GLY A 1 166 ? 2.282 9.700 8.331 1.00 71.12 166 GLY A N 1
ATOM 1299 C CA . GLY A 1 166 ? 2.821 10.878 9.011 1.00 71.12 166 GLY A CA 1
ATOM 1300 C C . GLY A 1 166 ? 4.292 11.155 8.695 1.00 71.12 166 GLY A C 1
ATOM 1301 O O . GLY A 1 166 ? 4.886 12.042 9.308 1.00 71.12 166 GLY A O 1
ATOM 1302 N N . TYR A 1 167 ? 4.877 10.450 7.722 1.00 66.00 167 TYR A N 1
ATOM 1303 C CA . TYR A 1 167 ? 6.155 10.831 7.128 1.00 66.00 167 TYR A CA 1
ATOM 1304 C C . TYR A 1 167 ? 5.876 11.946 6.117 1.00 66.00 167 TYR A C 1
ATOM 1306 O O . TYR A 1 167 ? 5.717 11.713 4.921 1.00 66.00 167 TYR A O 1
ATOM 1314 N N . ALA A 1 168 ? 5.738 13.178 6.610 1.00 48.75 168 ALA A N 1
ATOM 1315 C CA . ALA A 1 168 ? 5.741 14.347 5.739 1.00 48.75 168 ALA A CA 1
ATOM 1316 C C . ALA A 1 168 ? 7.061 14.387 4.948 1.00 48.75 168 ALA A C 1
ATOM 1318 O O . ALA A 1 168 ? 8.093 13.939 5.456 1.00 48.75 168 ALA A O 1
ATOM 1319 N N . ALA A 1 169 ? 7.041 14.985 3.755 1.00 45.88 169 ALA A N 1
ATOM 1320 C CA . ALA A 1 169 ? 8.174 15.135 2.829 1.00 45.88 169 ALA A CA 1
ATOM 1321 C C . ALA A 1 169 ? 9.390 15.942 3.373 1.00 45.88 169 ALA A C 1
ATOM 1323 O O . ALA A 1 169 ? 10.198 16.441 2.599 1.00 45.88 169 ALA A O 1
ATOM 1324 N N . GLY A 1 170 ? 9.537 16.074 4.696 1.00 41.44 170 GLY A N 1
ATOM 1325 C CA . GLY A 1 170 ? 10.635 16.761 5.381 1.00 41.44 170 GLY A CA 1
ATOM 1326 C C . GLY A 1 170 ? 10.809 16.402 6.869 1.00 41.44 170 GLY A C 1
ATOM 1327 O O . GLY A 1 170 ? 11.416 17.175 7.604 1.00 41.44 170 GLY A O 1
ATOM 1328 N N . GLY A 1 171 ? 10.265 15.277 7.355 1.00 29.30 171 GLY A N 1
ATOM 1329 C CA . GLY A 1 171 ? 10.461 14.817 8.743 1.00 29.30 171 GLY A CA 1
ATOM 1330 C C . GLY A 1 171 ? 11.765 14.021 8.943 1.00 29.30 171 GLY A C 1
ATOM 1331 O O . GLY A 1 171 ? 12.241 13.406 7.990 1.00 29.30 171 GLY A O 1
ATOM 1332 N N . PRO A 1 172 ? 12.358 13.999 10.158 1.00 34.06 172 PRO A N 1
ATOM 1333 C CA . PRO A 1 172 ? 13.665 13.394 10.397 1.00 34.06 172 PRO A CA 1
ATOM 1334 C C . PRO A 1 172 ? 13.598 11.880 10.196 1.00 34.06 172 PRO A C 1
ATOM 1336 O O . PRO A 1 172 ? 12.974 11.138 10.954 1.00 34.06 172 PRO A O 1
ATOM 1339 N N . ILE A 1 173 ? 14.259 11.446 9.133 1.00 40.59 173 ILE A N 1
ATOM 1340 C CA . ILE A 1 173 ? 14.397 10.059 8.722 1.00 40.59 173 ILE A CA 1
ATOM 1341 C C . ILE A 1 173 ? 15.284 9.360 9.758 1.00 40.59 173 ILE A C 1
ATOM 1343 O O . ILE A 1 173 ? 16.469 9.673 9.880 1.00 40.59 173 ILE A O 1
ATOM 1347 N N . ILE A 1 174 ? 14.721 8.415 10.517 1.00 32.72 174 ILE A N 1
ATOM 1348 C CA . ILE A 1 174 ? 15.520 7.428 11.259 1.00 32.72 174 ILE A CA 1
ATOM 1349 C C . ILE A 1 174 ? 16.425 6.735 10.225 1.00 32.72 174 ILE A C 1
ATOM 1351 O O . ILE A 1 174 ? 15.933 6.349 9.163 1.00 32.72 174 ILE A O 1
ATOM 1355 N N . PRO A 1 175 ? 17.743 6.629 10.472 1.00 33.84 175 PRO A N 1
ATOM 1356 C CA . PRO A 1 175 ? 18.742 6.495 9.425 1.00 33.84 175 PRO A CA 1
ATOM 1357 C C . PRO A 1 175 ? 18.787 5.060 8.903 1.00 33.84 175 PRO A C 1
ATOM 1359 O O . PRO A 1 175 ? 19.636 4.264 9.287 1.00 33.84 175 PRO A O 1
ATOM 1362 N N . VAL A 1 176 ? 17.897 4.740 7.973 1.00 34.91 176 VAL A N 1
ATOM 1363 C CA . VAL A 1 176 ? 18.122 3.665 7.009 1.00 34.91 176 VAL A CA 1
ATOM 1364 C C . VAL A 1 176 ? 18.195 4.333 5.646 1.00 34.91 176 VAL A C 1
ATOM 1366 O O . VAL A 1 176 ? 17.203 4.500 4.952 1.00 34.91 176 VAL A O 1
ATOM 1369 N N . ALA A 1 177 ? 19.399 4.832 5.352 1.00 35.25 177 ALA A N 1
ATOM 1370 C CA . ALA A 1 177 ? 19.858 5.330 4.057 1.00 35.25 177 ALA A CA 1
ATOM 1371 C C . ALA A 1 177 ? 18.769 5.987 3.170 1.00 35.25 177 ALA A C 1
ATOM 1373 O O . ALA A 1 177 ? 18.407 5.437 2.126 1.00 35.25 177 ALA A O 1
ATOM 1374 N N . PRO A 1 178 ? 18.332 7.221 3.495 1.00 38.44 178 PRO A N 1
ATOM 1375 C CA . PRO A 1 178 ? 17.476 8.028 2.617 1.00 38.44 178 PRO A CA 1
ATOM 1376 C C . PRO A 1 178 ? 18.107 8.337 1.256 1.00 38.44 178 PRO A C 1
ATOM 1378 O O . PRO A 1 178 ? 17.440 8.851 0.361 1.00 38.44 178 PRO A O 1
ATOM 1381 N N . HIS A 1 179 ? 19.379 7.986 1.067 1.00 38.09 179 HIS A N 1
ATOM 1382 C CA . HIS A 1 179 ? 20.095 8.176 -0.179 1.00 38.09 179 HIS A CA 1
ATOM 1383 C C . HIS A 1 179 ? 19.440 7.505 -1.385 1.00 38.09 179 HIS A C 1
ATOM 1385 O O . HIS A 1 179 ? 19.653 8.004 -2.475 1.00 38.09 179 HIS A O 1
ATOM 1391 N N . ALA A 1 180 ? 18.643 6.439 -1.256 1.00 39.38 180 ALA A N 1
ATOM 1392 C CA . ALA A 1 180 ? 18.040 5.806 -2.435 1.00 39.38 180 ALA A CA 1
ATOM 1393 C C . ALA A 1 180 ? 16.820 6.576 -2.973 1.00 39.38 180 ALA A C 1
ATOM 1395 O O . ALA A 1 180 ? 16.780 6.881 -4.162 1.00 39.38 180 ALA A O 1
ATOM 1396 N N . ALA A 1 181 ? 15.870 6.947 -2.106 1.00 40.09 181 ALA A N 1
ATOM 1397 C CA . ALA A 1 181 ? 14.673 7.696 -2.502 1.00 40.09 181 ALA A CA 1
ATOM 1398 C C . ALA A 1 181 ? 15.003 9.155 -2.854 1.00 40.09 181 ALA A C 1
ATOM 1400 O O . ALA A 1 181 ? 14.550 9.654 -3.881 1.00 40.09 181 ALA A O 1
ATOM 1401 N N . TYR A 1 182 ? 15.875 9.809 -2.073 1.00 42.66 182 TYR A N 1
ATOM 1402 C CA . TYR A 1 182 ? 16.365 11.144 -2.419 1.00 42.66 182 TYR A CA 1
ATOM 1403 C C . TYR A 1 182 ? 17.283 11.127 -3.643 1.00 42.66 182 TYR A C 1
ATOM 1405 O O . TYR A 1 182 ? 17.222 12.074 -4.411 1.00 42.66 182 TYR A O 1
ATOM 1413 N N . ALA A 1 183 ? 18.094 10.087 -3.893 1.00 45.06 183 ALA A N 1
ATOM 1414 C CA . ALA A 1 183 ? 18.847 10.017 -5.152 1.00 45.06 183 ALA A CA 1
ATOM 1415 C C . ALA A 1 183 ? 17.948 9.701 -6.348 1.00 45.06 183 ALA A C 1
ATOM 1417 O O . ALA A 1 183 ? 18.234 10.192 -7.432 1.00 45.06 183 ALA A O 1
ATOM 1418 N N . ALA A 1 184 ? 16.875 8.921 -6.180 1.00 43.06 184 ALA A N 1
ATOM 1419 C CA . ALA A 1 184 ? 15.895 8.693 -7.239 1.00 43.06 184 ALA A CA 1
ATOM 1420 C C . ALA A 1 184 ? 15.155 9.995 -7.585 1.00 43.06 184 ALA A C 1
ATOM 1422 O O . ALA A 1 184 ? 15.079 10.362 -8.755 1.00 43.06 184 ALA A O 1
ATOM 1423 N N . TYR A 1 185 ? 14.715 10.745 -6.570 1.00 44.66 185 TYR A N 1
ATOM 1424 C CA . TYR A 1 185 ? 14.056 12.038 -6.751 1.00 44.66 185 TYR A CA 1
ATOM 1425 C C . TYR A 1 185 ? 15.013 13.137 -7.243 1.00 44.66 185 TYR A C 1
ATOM 1427 O O . TYR A 1 185 ? 14.674 13.879 -8.156 1.00 44.66 185 TYR A O 1
ATOM 1435 N N . ALA A 1 186 ? 16.239 13.224 -6.717 1.00 46.53 186 ALA A N 1
ATOM 1436 C CA . ALA A 1 186 ? 17.243 14.195 -7.164 1.00 46.53 186 ALA A CA 1
ATOM 1437 C C . ALA A 1 186 ? 17.774 13.882 -8.573 1.00 46.53 186 ALA A C 1
ATOM 1439 O O . ALA A 1 186 ? 18.031 14.801 -9.346 1.00 46.53 186 ALA A O 1
ATOM 1440 N N . ALA A 1 187 ? 17.898 12.602 -8.945 1.00 47.66 187 ALA A N 1
ATOM 1441 C CA . ALA A 1 187 ? 18.221 12.212 -10.318 1.00 47.66 187 ALA A CA 1
ATOM 1442 C C . ALA A 1 187 ? 17.087 12.554 -11.296 1.00 47.66 187 ALA A C 1
ATOM 1444 O O . ALA A 1 187 ? 17.373 12.868 -12.447 1.00 47.66 187 ALA A O 1
ATOM 1445 N N . TYR A 1 188 ? 15.832 12.522 -10.838 1.00 45.22 188 TYR A N 1
ATOM 1446 C CA . TYR A 1 188 ? 14.664 12.950 -11.606 1.00 45.22 188 TYR A CA 1
ATOM 1447 C C . TYR A 1 188 ? 14.587 14.486 -11.735 1.00 45.22 188 TYR A C 1
ATOM 1449 O O . TYR A 1 188 ? 14.491 15.008 -12.844 1.00 45.22 188 TYR A O 1
ATOM 1457 N N . ALA A 1 189 ? 14.734 15.226 -10.630 1.00 45.28 189 ALA A N 1
ATOM 1458 C CA . ALA A 1 189 ? 14.694 16.692 -10.600 1.00 45.28 189 ALA A CA 1
ATOM 1459 C C . ALA A 1 189 ? 15.829 17.355 -11.406 1.00 45.28 189 ALA A C 1
ATOM 1461 O O . ALA A 1 189 ? 15.645 18.439 -11.947 1.00 45.28 189 ALA A O 1
ATOM 1462 N N . ALA A 1 190 ? 16.984 16.696 -11.541 1.00 44.66 190 ALA A N 1
ATOM 1463 C CA . ALA A 1 190 ? 18.089 17.176 -12.372 1.00 44.66 190 ALA A CA 1
ATOM 1464 C C . ALA A 1 190 ? 17.851 17.032 -13.893 1.00 44.66 190 ALA A C 1
ATOM 1466 O O . ALA A 1 190 ? 18.652 17.546 -14.671 1.00 44.66 190 ALA A O 1
ATOM 1467 N N . TYR A 1 191 ? 16.799 16.323 -14.326 1.00 45.22 191 TYR A N 1
ATOM 1468 C CA . TYR A 1 191 ? 16.564 15.984 -15.739 1.00 45.22 191 TYR A CA 1
ATOM 1469 C C . TYR A 1 191 ? 15.198 16.424 -16.293 1.00 45.22 191 TYR A C 1
ATOM 1471 O O . TYR A 1 191 ? 14.993 16.334 -17.503 1.00 45.22 191 TYR A O 1
ATOM 1479 N N . VAL A 1 192 ? 14.292 16.951 -15.460 1.00 37.94 192 VAL A N 1
ATOM 1480 C CA . VAL A 1 192 ? 13.032 17.571 -15.907 1.00 37.94 192 VAL A CA 1
ATOM 1481 C C . VAL A 1 192 ? 13.167 19.098 -15.808 1.00 37.94 192 VAL A C 1
ATOM 1483 O O . VAL A 1 192 ? 13.135 19.624 -14.697 1.00 37.94 192 VAL A O 1
ATOM 1486 N N . PRO A 1 193 ? 13.316 19.833 -16.929 1.00 39.66 193 PRO A N 1
ATOM 1487 C CA . PRO A 1 193 ? 13.536 21.283 -16.898 1.00 39.66 193 PRO A CA 1
ATOM 1488 C C . PRO A 1 193 ? 12.344 22.097 -16.359 1.00 39.66 193 PRO A C 1
ATOM 1490 O O . PRO A 1 193 ? 12.536 23.257 -16.018 1.00 39.66 193 PRO A O 1
ATOM 1493 N N . ASP A 1 194 ? 11.164 21.485 -16.205 1.00 43.62 194 ASP A N 1
ATOM 1494 C CA . ASP A 1 194 ? 9.945 22.112 -15.669 1.00 43.62 194 ASP A CA 1
ATOM 1495 C C . ASP A 1 194 ? 9.338 21.323 -14.489 1.00 43.62 194 ASP A C 1
ATOM 1497 O O . ASP A 1 194 ? 8.120 21.163 -14.379 1.00 43.62 194 ASP A O 1
ATOM 1501 N N . ALA A 1 195 ? 10.164 20.791 -13.581 1.00 42.81 195 ALA A N 1
ATOM 1502 C CA . ALA A 1 195 ? 9.642 20.310 -12.302 1.00 42.81 195 ALA A CA 1
ATOM 1503 C C . ALA A 1 195 ? 9.113 21.517 -11.488 1.00 42.81 195 ALA A C 1
ATOM 1505 O O . ALA A 1 195 ? 9.885 22.442 -11.209 1.00 42.81 195 ALA A O 1
ATOM 1506 N N . PRO A 1 196 ? 7.824 21.550 -11.092 1.00 40.00 196 PRO A N 1
ATOM 1507 C CA . PRO A 1 196 ? 7.260 22.681 -10.364 1.00 40.00 196 PRO A CA 1
ATOM 1508 C C . PRO A 1 196 ? 7.861 22.724 -8.953 1.00 40.00 196 PRO A C 1
ATOM 1510 O O . PRO A 1 196 ? 7.439 21.988 -8.064 1.00 40.00 196 PRO A O 1
ATOM 1513 N N . GLY A 1 197 ? 8.885 23.562 -8.770 1.00 46.41 197 GLY A N 1
ATOM 1514 C CA . GLY A 1 197 ? 9.546 23.786 -7.480 1.00 46.41 197 GLY A CA 1
ATOM 1515 C C . GLY A 1 197 ? 11.045 24.105 -7.529 1.00 46.41 197 GLY A C 1
ATOM 1516 O O . GLY A 1 197 ? 11.616 24.376 -6.482 1.00 46.41 197 GLY A O 1
ATOM 1517 N N . ALA A 1 198 ? 11.698 24.089 -8.697 1.00 42.09 198 ALA A N 1
ATOM 1518 C CA . ALA A 1 198 ? 13.142 24.359 -8.803 1.00 42.09 198 ALA A CA 1
ATOM 1519 C C . ALA A 1 198 ? 13.524 25.852 -8.918 1.00 42.09 198 ALA A C 1
ATOM 1521 O O . ALA A 1 198 ? 14.687 26.172 -9.158 1.00 42.09 198 ALA A O 1
ATOM 1522 N N . GLN A 1 199 ? 12.574 26.774 -8.757 1.00 42.81 199 GLN A N 1
ATOM 1523 C CA . GLN A 1 199 ? 12.856 28.206 -8.683 1.00 42.81 199 GLN A CA 1
ATOM 1524 C C . GLN A 1 199 ? 12.548 28.683 -7.261 1.00 42.81 199 GLN A C 1
ATOM 1526 O O . GLN A 1 199 ? 11.430 28.502 -6.789 1.00 42.81 199 GLN A O 1
ATOM 1531 N N . ASP A 1 200 ? 13.562 29.264 -6.616 1.00 42.62 200 ASP A N 1
ATOM 1532 C CA . ASP A 1 200 ? 13.553 29.926 -5.300 1.00 42.62 200 ASP A CA 1
ATOM 1533 C C . ASP A 1 200 ? 13.950 29.090 -4.061 1.00 42.62 200 ASP A C 1
ATOM 1535 O O . ASP A 1 200 ? 13.313 29.192 -3.012 1.00 42.62 200 ASP A O 1
ATOM 1539 N N . ASP A 1 201 ? 15.072 28.352 -4.113 1.00 44.53 201 ASP A N 1
ATOM 1540 C CA . ASP A 1 201 ? 15.857 28.088 -2.889 1.00 44.53 201 ASP A CA 1
ATOM 1541 C C . ASP A 1 201 ? 17.069 29.045 -2.816 1.00 44.53 201 ASP A C 1
ATOM 1543 O O . ASP A 1 201 ? 18.040 28.868 -3.559 1.00 44.53 201 ASP A O 1
ATOM 1547 N N . PRO A 1 202 ? 17.046 30.067 -1.938 1.00 43.16 202 PRO A N 1
ATOM 1548 C CA . PRO A 1 202 ? 18.134 31.033 -1.787 1.00 43.16 202 PRO A CA 1
ATOM 1549 C C . PRO A 1 202 ? 19.399 30.473 -1.106 1.00 43.16 202 PRO A C 1
ATOM 1551 O O . PRO A 1 202 ? 20.332 31.239 -0.878 1.00 43.16 202 PRO A O 1
ATOM 1554 N N . ASN A 1 203 ? 19.458 29.175 -0.776 1.00 49.12 203 ASN A N 1
ATOM 1555 C CA . ASN A 1 203 ? 20.624 28.538 -0.146 1.00 49.12 203 ASN A CA 1
ATOM 1556 C C . ASN A 1 203 ? 21.349 27.501 -1.025 1.00 49.12 203 ASN A C 1
ATOM 1558 O O . ASN A 1 203 ? 22.190 26.755 -0.514 1.00 49.12 203 ASN A O 1
ATOM 1562 N N . ALA A 1 204 ? 21.074 27.435 -2.331 1.00 42.16 204 ALA A N 1
ATOM 1563 C CA . ALA A 1 204 ? 21.860 26.588 -3.228 1.00 42.16 204 ALA A CA 1
ATOM 1564 C C . ALA A 1 204 ? 23.315 27.113 -3.329 1.00 42.16 204 ALA A C 1
ATOM 1566 O O . ALA A 1 204 ? 23.510 28.282 -3.660 1.00 42.16 204 ALA A O 1
ATOM 1567 N N . PRO A 1 205 ? 24.349 26.296 -3.040 1.00 38.91 205 PRO A N 1
ATOM 1568 C CA . PRO A 1 205 ? 25.737 26.740 -3.127 1.00 38.91 205 PRO A CA 1
ATOM 1569 C C . PRO A 1 205 ? 26.158 26.946 -4.590 1.00 38.91 205 PRO A C 1
ATOM 1571 O O . PRO A 1 205 ? 25.932 26.077 -5.435 1.00 38.91 205 PRO A O 1
ATOM 1574 N N . ASP A 1 206 ? 26.791 28.089 -4.871 1.00 36.34 206 ASP A N 1
ATOM 1575 C CA . ASP A 1 206 ? 27.249 28.478 -6.206 1.00 36.34 206 ASP A CA 1
ATOM 1576 C C . ASP A 1 206 ? 28.211 27.442 -6.809 1.00 36.34 206 ASP A C 1
ATOM 1578 O O . ASP A 1 206 ? 29.285 27.151 -6.280 1.00 36.34 206 ASP A O 1
ATOM 1582 N N . ALA A 1 207 ? 27.838 26.905 -7.971 1.00 43.44 207 ALA A N 1
ATOM 1583 C CA . ALA A 1 207 ? 28.657 25.989 -8.755 1.00 43.44 207 ALA A CA 1
ATOM 1584 C C . ALA A 1 207 ? 29.707 26.754 -9.583 1.00 43.44 207 ALA A C 1
ATOM 1586 O O . ALA A 1 207 ? 29.661 26.776 -10.812 1.00 43.44 207 ALA A O 1
ATOM 1587 N N . GLN A 1 208 ? 30.673 27.380 -8.914 1.00 39.03 208 GLN A N 1
ATOM 1588 C CA . GLN A 1 208 ? 31.926 27.833 -9.519 1.00 39.03 208 GLN A CA 1
ATOM 1589 C C . GLN A 1 208 ? 33.078 27.524 -8.564 1.00 39.03 208 GLN A C 1
ATOM 1591 O O . GLN A 1 208 ? 33.458 28.377 -7.782 1.00 39.03 208 GLN A O 1
ATOM 1596 N N . ASP A 1 209 ? 33.584 26.288 -8.602 1.00 41.75 209 ASP A N 1
ATOM 1597 C CA . ASP A 1 209 ? 34.983 25.947 -8.286 1.00 41.75 209 ASP A CA 1
ATOM 1598 C C . ASP A 1 209 ? 35.201 24.430 -8.418 1.00 41.75 209 ASP A C 1
ATOM 1600 O O . ASP A 1 209 ? 35.209 23.666 -7.458 1.00 41.75 209 ASP A O 1
ATOM 1604 N N . ALA A 1 210 ? 35.370 23.964 -9.655 1.00 37.47 210 ALA A N 1
ATOM 1605 C CA . ALA A 1 210 ? 35.938 22.643 -9.934 1.00 37.47 210 ALA A CA 1
ATOM 1606 C C . ALA A 1 210 ? 36.743 22.672 -11.242 1.00 37.47 210 ALA A C 1
ATOM 1608 O O . ALA A 1 210 ? 36.594 21.824 -12.117 1.00 37.47 210 ALA A O 1
ATOM 1609 N N . ALA A 1 211 ? 37.593 23.687 -11.393 1.00 41.38 211 ALA A N 1
ATOM 1610 C CA . ALA A 1 211 ? 38.607 23.746 -12.437 1.00 41.38 211 ALA A CA 1
ATOM 1611 C C . ALA A 1 211 ? 39.945 24.140 -11.803 1.00 41.38 211 ALA A C 1
ATOM 1613 O O . ALA A 1 211 ? 40.331 25.303 -11.798 1.00 41.38 211 ALA A O 1
ATOM 1614 N N . GLY A 1 212 ? 40.659 23.161 -11.248 1.00 33.91 212 GLY A N 1
ATOM 1615 C CA . GLY A 1 212 ? 42.029 23.383 -10.800 1.00 33.91 212 GLY A CA 1
ATOM 1616 C C . GLY A 1 212 ? 42.599 22.241 -9.973 1.00 33.91 212 GLY A C 1
ATOM 1617 O O . GLY A 1 212 ? 42.223 22.101 -8.817 1.00 33.91 212 GLY A O 1
ATOM 1618 N N . ALA A 1 213 ? 43.505 21.457 -10.574 1.00 33.22 213 ALA A N 1
ATOM 1619 C CA . ALA A 1 213 ? 44.777 20.942 -10.019 1.00 33.22 213 ALA A CA 1
ATOM 1620 C C . ALA A 1 213 ? 45.299 19.764 -10.900 1.00 33.22 213 ALA A C 1
ATOM 1622 O O . ALA A 1 213 ? 44.529 19.211 -11.682 1.00 33.22 213 ALA A O 1
ATOM 1623 N N . PRO A 1 214 ? 46.605 19.420 -10.900 1.00 42.25 214 PRO A N 1
ATOM 1624 C CA . PRO A 1 214 ? 47.529 19.855 -11.948 1.00 42.25 214 PRO A CA 1
ATOM 1625 C C . PRO A 1 214 ? 48.237 18.693 -12.681 1.00 42.25 214 PRO A C 1
ATOM 1627 O O . PRO A 1 214 ? 48.224 17.539 -12.263 1.00 42.25 214 PRO A O 1
ATOM 1630 N N . HIS A 1 215 ? 48.915 19.040 -13.778 1.00 36.00 215 HIS A N 1
ATOM 1631 C CA . HIS A 1 215 ? 49.908 18.214 -14.473 1.00 36.00 215 HIS A CA 1
ATOM 1632 C C . HIS A 1 215 ? 51.100 17.808 -13.584 1.00 36.00 215 HIS A C 1
ATOM 1634 O O . HIS A 1 215 ? 51.618 18.663 -12.867 1.00 36.00 215 HIS A O 1
ATOM 1640 N N . ALA A 1 216 ? 51.594 16.567 -13.766 1.00 32.91 216 ALA A N 1
ATOM 1641 C CA . ALA A 1 216 ? 53.004 16.155 -14.010 1.00 32.91 216 ALA A CA 1
ATOM 1642 C C . ALA A 1 216 ? 53.316 14.741 -13.441 1.00 32.91 216 ALA A C 1
ATOM 1644 O O . ALA A 1 216 ? 52.660 14.337 -12.485 1.00 32.91 216 ALA A O 1
ATOM 1645 N N . PRO A 1 217 ? 54.393 14.035 -13.865 1.00 42.75 217 PRO A N 1
ATOM 1646 C CA . PRO A 1 217 ? 55.024 13.945 -15.187 1.00 42.75 217 PRO A CA 1
ATOM 1647 C C . PRO A 1 217 ? 55.284 12.482 -15.651 1.00 42.75 217 PRO A C 1
ATOM 1649 O O . PRO A 1 217 ? 55.035 11.506 -14.950 1.00 42.75 217 PRO A O 1
ATOM 1652 N N . VAL A 1 218 ? 55.817 12.373 -16.869 1.00 42.38 218 VAL A N 1
ATOM 1653 C CA . VAL A 1 218 ? 56.319 11.176 -17.568 1.00 42.38 218 VAL A CA 1
ATOM 1654 C C . VAL A 1 218 ? 57.682 10.716 -17.013 1.00 42.38 218 VAL A C 1
ATOM 1656 O O . VAL A 1 218 ? 58.551 11.556 -16.801 1.00 42.38 218 VAL A O 1
ATOM 1659 N N . ALA A 1 219 ? 57.890 9.398 -16.875 1.00 37.22 219 ALA A N 1
ATOM 1660 C CA . ALA A 1 219 ? 59.194 8.706 -16.906 1.00 37.22 219 ALA A CA 1
ATOM 1661 C C . ALA A 1 219 ? 58.941 7.225 -17.282 1.00 37.22 219 ALA A C 1
ATOM 1663 O O . ALA A 1 219 ? 58.210 6.528 -16.586 1.00 37.22 219 ALA A O 1
ATOM 1664 N N . GLU A 1 220 ? 59.181 6.818 -18.530 1.00 35.69 220 GLU A N 1
ATOM 1665 C CA . GLU A 1 220 ? 60.401 6.161 -19.041 1.00 35.69 220 GLU A CA 1
ATOM 1666 C C . GLU A 1 220 ? 60.735 4.781 -18.436 1.00 35.69 220 GLU A C 1
ATOM 1668 O O . GLU A 1 220 ? 61.144 4.668 -17.289 1.00 35.69 220 GLU A O 1
ATOM 1673 N N . ASN A 1 221 ? 60.614 3.768 -19.309 1.00 39.88 221 ASN A N 1
ATOM 1674 C CA . ASN A 1 221 ? 61.391 2.528 -19.438 1.00 39.88 221 ASN A CA 1
ATOM 1675 C C . ASN A 1 221 ? 61.677 1.670 -18.195 1.00 39.88 221 ASN A C 1
ATOM 1677 O O . ASN A 1 221 ? 62.426 2.071 -17.317 1.00 39.88 221 ASN A O 1
ATOM 1681 N N . LEU A 1 222 ? 61.263 0.395 -18.259 1.00 38.00 222 LEU A N 1
ATOM 1682 C CA . LEU A 1 222 ? 62.151 -0.773 -18.112 1.00 38.00 222 LEU A CA 1
ATOM 1683 C C . LEU A 1 222 ? 61.397 -2.065 -18.498 1.00 38.00 222 LEU A C 1
ATOM 1685 O O . LEU A 1 222 ? 60.398 -2.439 -17.890 1.00 38.00 222 LEU A O 1
ATOM 1689 N N . LEU A 1 223 ? 61.889 -2.713 -19.557 1.00 43.38 223 LEU A N 1
ATOM 1690 C CA . LEU A 1 223 ? 61.481 -4.026 -20.076 1.00 43.38 223 LEU A CA 1
ATOM 1691 C C . LEU A 1 223 ? 61.732 -5.161 -19.060 1.00 43.38 223 LEU A C 1
ATOM 1693 O O . LEU A 1 223 ? 62.690 -5.071 -18.290 1.00 43.38 223 LEU A O 1
ATOM 1697 N N . PRO A 1 224 ? 60.996 -6.287 -19.131 1.00 47.88 224 PRO A N 1
ATOM 1698 C CA . PRO A 1 224 ? 61.383 -7.519 -18.453 1.00 47.88 22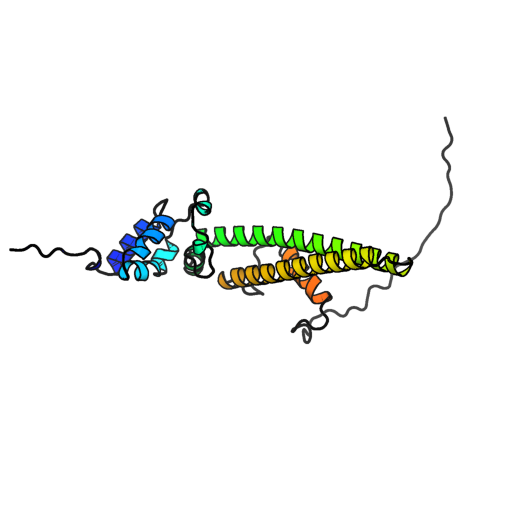4 PRO A CA 1
ATOM 1699 C C . PRO A 1 224 ? 62.397 -8.312 -19.299 1.00 47.88 224 PRO A C 1
ATOM 1701 O O . PRO A 1 224 ? 62.202 -8.521 -20.496 1.00 47.88 224 PRO A O 1
ATOM 1704 N N . ARG A 1 225 ? 63.489 -8.762 -18.668 1.00 42.41 225 ARG A N 1
ATOM 1705 C CA . ARG A 1 225 ? 64.401 -9.778 -19.217 1.00 42.41 225 ARG A CA 1
ATOM 1706 C C . ARG A 1 225 ? 63.898 -11.171 -18.841 1.00 42.41 225 ARG A C 1
ATOM 1708 O O . ARG A 1 225 ? 63.600 -11.418 -17.677 1.00 42.41 225 ARG A O 1
ATOM 1715 N N . GLU A 1 226 ? 63.858 -12.049 -19.835 1.00 46.69 226 GLU A N 1
ATOM 1716 C CA . GLU A 1 226 ? 63.673 -13.494 -19.703 1.00 46.69 226 GLU A CA 1
ATOM 1717 C C . GLU A 1 226 ? 64.881 -14.152 -19.012 1.00 46.69 226 GLU A C 1
ATOM 1719 O O . GLU A 1 226 ? 66.028 -13.921 -19.411 1.00 46.69 226 GLU A O 1
ATOM 1724 N N . ASN A 1 227 ? 64.609 -14.928 -17.958 1.00 45.19 227 ASN A N 1
ATOM 1725 C CA . ASN A 1 227 ? 64.928 -16.358 -17.775 1.00 45.19 227 ASN A CA 1
ATOM 1726 C C . ASN A 1 227 ? 64.656 -16.770 -16.325 1.00 45.19 227 ASN A C 1
ATOM 1728 O O . ASN A 1 227 ? 65.243 -16.143 -15.415 1.00 45.19 227 ASN A O 1
#

pLDDT: mean 71.41, std 19.82, range [29.3, 94.69]